Protein AF-A0A222FG50-F1 (afdb_monomer)

Structure (mmCIF, N/CA/C/O backbone):
data_AF-A0A222FG50-F1
#
_entry.id   AF-A0A222FG50-F1
#
loop_
_atom_site.group_PDB
_atom_site.id
_atom_site.type_symbol
_atom_site.label_atom_id
_atom_site.label_alt_id
_atom_site.label_comp_id
_atom_site.label_asym_id
_atom_site.label_entity_id
_atom_site.label_seq_id
_atom_site.pdbx_PDB_ins_code
_atom_site.Cartn_x
_atom_site.Cartn_y
_atom_site.Cartn_z
_atom_site.occupancy
_atom_site.B_iso_or_equiv
_atom_site.auth_seq_id
_atom_site.auth_comp_id
_atom_site.auth_asym_id
_atom_site.auth_atom_id
_atom_site.pdbx_PDB_model_num
ATOM 1 N N . MET A 1 1 ? 9.961 -16.866 -5.397 1.00 51.72 1 MET A N 1
ATOM 2 C CA . MET A 1 1 ? 9.280 -16.570 -4.122 1.00 51.72 1 MET A CA 1
ATOM 3 C C . MET A 1 1 ? 8.899 -17.904 -3.504 1.00 51.72 1 MET A C 1
ATOM 5 O O . MET A 1 1 ? 8.495 -18.770 -4.267 1.00 51.72 1 MET A O 1
ATOM 9 N N . ARG A 1 2 ? 9.083 -18.119 -2.197 1.00 57.44 2 ARG A N 1
ATOM 10 C CA . ARG A 1 2 ? 8.397 -19.241 -1.539 1.00 57.44 2 ARG A CA 1
ATOM 11 C C . ARG A 1 2 ? 7.014 -18.729 -1.168 1.00 57.44 2 ARG A C 1
ATOM 13 O O . ARG A 1 2 ? 6.937 -17.732 -0.452 1.00 57.44 2 ARG A O 1
ATOM 20 N N . GLU A 1 3 ? 5.978 -19.347 -1.718 1.00 63.53 3 GLU A N 1
ATOM 21 C CA . GLU A 1 3 ? 4.569 -19.071 -1.395 1.00 63.53 3 GLU A CA 1
ATOM 22 C C . GLU A 1 3 ? 4.358 -19.028 0.133 1.00 63.53 3 GLU A C 1
ATOM 24 O O . GLU A 1 3 ? 3.692 -18.125 0.635 1.00 63.53 3 GLU A O 1
ATOM 29 N N . ASP A 1 4 ? 5.131 -19.841 0.862 1.00 68.69 4 ASP A N 1
ATOM 30 C CA . ASP A 1 4 ? 5.256 -19.901 2.321 1.00 68.69 4 ASP A CA 1
ATOM 31 C C . ASP A 1 4 ? 5.319 -18.533 3.040 1.00 68.69 4 ASP A C 1
ATOM 33 O O . ASP A 1 4 ? 4.757 -18.376 4.124 1.00 68.69 4 ASP A O 1
ATOM 37 N N . ASN A 1 5 ? 6.001 -17.528 2.469 1.00 78.00 5 ASN A N 1
ATOM 38 C CA . ASN A 1 5 ? 6.144 -16.214 3.115 1.00 78.00 5 ASN A CA 1
ATOM 39 C C . ASN A 1 5 ? 4.848 -15.393 3.061 1.00 78.00 5 ASN A C 1
ATOM 41 O O . ASN A 1 5 ? 4.516 -14.701 4.024 1.00 78.00 5 ASN A O 1
ATOM 45 N N . LEU A 1 6 ? 4.129 -15.449 1.938 1.00 83.69 6 LEU A N 1
ATOM 46 C CA . LEU A 1 6 ? 2.844 -14.763 1.804 1.00 83.69 6 LEU A CA 1
ATOM 47 C C . LEU A 1 6 ? 1.764 -15.507 2.587 1.00 83.69 6 LEU A C 1
ATOM 49 O O . LEU A 1 6 ? 0.919 -14.863 3.206 1.00 83.69 6 LEU A O 1
ATOM 53 N N . ASP A 1 7 ? 1.847 -16.836 2.654 1.00 86.06 7 ASP A N 1
ATOM 54 C CA . ASP A 1 7 ? 0.960 -17.640 3.490 1.00 86.06 7 ASP A CA 1
ATOM 55 C C . ASP A 1 7 ? 1.104 -17.269 4.969 1.00 86.06 7 ASP A C 1
ATOM 57 O O . ASP A 1 7 ? 0.102 -17.043 5.647 1.00 86.06 7 ASP A O 1
ATOM 61 N N . ALA A 1 8 ? 2.330 -17.126 5.482 1.00 87.19 8 ALA A N 1
ATOM 62 C CA . ALA A 1 8 ? 2.557 -16.687 6.862 1.00 87.19 8 ALA A CA 1
ATOM 63 C C . ALA A 1 8 ? 1.957 -15.295 7.151 1.00 87.19 8 ALA A C 1
ATOM 65 O O . ALA A 1 8 ? 1.373 -15.073 8.220 1.00 87.19 8 ALA A O 1
ATOM 66 N N . LEU A 1 9 ? 2.046 -14.371 6.188 1.00 88.94 9 LEU A N 1
ATOM 67 C CA . LEU A 1 9 ? 1.417 -13.053 6.281 1.00 88.94 9 LEU A CA 1
ATOM 68 C C . LEU A 1 9 ? -0.116 -13.163 6.306 1.00 88.94 9 LEU A C 1
ATOM 70 O O . LEU A 1 9 ? -0.752 -12.544 7.156 1.00 88.94 9 LEU A O 1
ATOM 74 N N . VAL A 1 10 ? -0.714 -13.994 5.446 1.00 90.62 10 VAL A N 1
ATOM 75 C CA . VAL A 1 10 ? -2.167 -14.248 5.434 1.00 90.62 10 VAL A CA 1
ATOM 76 C C . VAL A 1 10 ? -2.646 -14.782 6.786 1.00 90.62 10 VAL A C 1
ATOM 78 O O . VAL A 1 10 ? -3.612 -14.256 7.341 1.00 90.62 10 VAL A O 1
ATOM 81 N N . HIS A 1 11 ? -1.952 -15.770 7.357 1.00 90.31 11 HIS A N 1
ATOM 82 C CA . HIS A 1 11 ? -2.293 -16.314 8.676 1.00 90.31 11 HIS A CA 1
ATOM 83 C C . HIS A 1 11 ? -2.183 -15.249 9.778 1.00 90.31 11 HIS A C 1
ATOM 85 O O . HIS A 1 11 ? -3.054 -15.163 10.646 1.00 90.31 11 HIS A O 1
ATOM 91 N N . SER A 1 12 ? -1.152 -14.402 9.725 1.00 90.00 12 SER A N 1
ATOM 92 C CA . SER A 1 12 ? -0.961 -13.307 10.686 1.00 90.00 12 SER A CA 1
ATOM 93 C C . SER A 1 12 ? -2.080 -12.265 10.600 1.00 90.00 12 SER A C 1
ATOM 95 O O . SER A 1 12 ? -2.602 -11.837 11.630 1.00 90.00 12 SER A O 1
ATOM 97 N N . ILE A 1 13 ? -2.504 -11.904 9.384 1.00 90.75 13 ILE A N 1
ATOM 98 C CA . ILE A 1 13 ? -3.624 -10.981 9.147 1.00 90.75 13 ILE A CA 1
ATOM 99 C C . ILE A 1 13 ? -4.936 -11.564 9.677 1.00 90.75 13 ILE A C 1
ATOM 101 O O . ILE A 1 13 ? -5.691 -10.863 10.353 1.00 90.75 13 ILE A O 1
ATOM 105 N N . GLN A 1 14 ? -5.202 -12.848 9.423 1.00 90.94 14 GLN A N 1
ATOM 106 C CA . GLN A 1 14 ? -6.398 -13.526 9.927 1.00 90.94 14 GLN A CA 1
ATOM 107 C C . GLN A 1 14 ? -6.430 -13.553 11.461 1.00 90.94 14 GLN A C 1
ATOM 109 O O . GLN A 1 14 ? -7.448 -13.199 12.059 1.00 90.94 14 GLN A O 1
ATOM 114 N N . ALA A 1 15 ? -5.312 -13.910 12.099 1.00 89.81 15 ALA A N 1
ATOM 115 C CA . ALA A 1 15 ? -5.199 -13.941 13.555 1.00 89.81 15 ALA A CA 1
ATOM 116 C C . ALA A 1 15 ? -5.394 -12.549 14.180 1.00 89.81 15 ALA A C 1
ATOM 118 O O . ALA A 1 15 ? -6.170 -12.398 15.127 1.00 89.81 15 ALA A O 1
ATOM 119 N N . ALA A 1 16 ? -4.750 -11.520 13.622 1.00 89.44 16 ALA A N 1
ATOM 120 C CA . ALA A 1 16 ? -4.875 -10.150 14.111 1.00 89.44 16 ALA A CA 1
ATOM 121 C C . ALA A 1 16 ? -6.290 -9.587 13.918 1.00 89.44 16 ALA A C 1
ATOM 123 O O . ALA A 1 16 ? -6.811 -8.931 14.816 1.00 89.44 16 ALA A O 1
ATOM 124 N N . THR A 1 17 ? -6.939 -9.886 12.789 1.00 88.38 17 THR A N 1
ATOM 125 C CA . THR A 1 17 ? -8.324 -9.467 12.522 1.00 88.38 17 THR A CA 1
ATOM 126 C C . THR A 1 17 ? -9.299 -10.122 13.503 1.00 88.38 17 THR A C 1
ATOM 128 O O . THR A 1 17 ? -10.193 -9.458 14.023 1.00 88.38 17 THR A O 1
ATOM 131 N N . ALA A 1 18 ? -9.107 -11.409 13.815 1.00 88.31 18 ALA A N 1
ATOM 132 C CA . ALA A 1 18 ? -9.918 -12.113 14.808 1.00 88.31 18 ALA A CA 1
ATOM 133 C C . ALA A 1 18 ? -9.724 -11.547 16.227 1.00 88.31 18 ALA A C 1
ATOM 135 O O . ALA A 1 18 ? -10.694 -11.382 16.967 1.00 88.31 18 ALA A O 1
ATOM 136 N N . ALA A 1 19 ? -8.487 -11.209 16.604 1.00 87.12 19 ALA A N 1
ATOM 137 C CA . ALA A 1 19 ? -8.204 -10.556 17.881 1.00 87.12 19 ALA A CA 1
ATOM 138 C C . ALA A 1 19 ? -8.820 -9.147 17.957 1.00 87.12 19 ALA A C 1
ATOM 140 O O . ALA A 1 19 ? -9.366 -8.761 18.992 1.00 87.12 19 ALA A O 1
ATOM 141 N N . GLU A 1 20 ? -8.784 -8.394 16.857 1.00 88.31 20 GLU A N 1
ATOM 142 C CA . GLU A 1 20 ? -9.337 -7.042 16.780 1.00 88.31 20 GLU A CA 1
ATOM 143 C C . GLU A 1 20 ? -10.861 -7.017 16.964 1.00 88.31 20 GLU A C 1
ATOM 145 O O . GLU A 1 20 ? -11.373 -6.122 17.633 1.00 88.31 20 GLU A O 1
ATOM 150 N N . GLN A 1 21 ? -11.590 -8.044 16.508 1.00 82.81 21 GLN A N 1
ATOM 151 C CA . GLN A 1 21 ? -13.033 -8.159 16.775 1.00 82.81 21 GLN A CA 1
ATOM 152 C C . GLN A 1 21 ? -13.372 -8.143 18.275 1.00 82.81 21 GLN A C 1
ATOM 154 O O . GLN A 1 21 ? -14.450 -7.685 18.654 1.00 82.81 21 GLN A O 1
ATOM 159 N N . GLN A 1 22 ? -12.463 -8.607 19.134 1.00 83.50 22 GLN A N 1
ATOM 160 C CA . GLN A 1 22 ? -12.643 -8.581 20.587 1.00 83.50 22 GLN A CA 1
ATOM 161 C C . GLN A 1 22 ? -12.099 -7.294 21.219 1.00 83.50 22 GLN A C 1
ATOM 163 O O . GLN A 1 22 ? -12.652 -6.813 22.204 1.00 83.50 22 GLN A O 1
ATOM 168 N N . GLN A 1 23 ? -11.009 -6.750 20.674 1.00 86.25 23 GLN A N 1
ATOM 169 C CA . GLN A 1 23 ? -10.277 -5.632 21.275 1.00 86.25 23 GLN A CA 1
ATOM 170 C C . GLN A 1 23 ? -10.816 -4.254 20.870 1.00 86.25 23 GLN A C 1
ATOM 172 O O . GLN A 1 23 ? -10.694 -3.323 21.664 1.00 86.25 23 GLN A O 1
ATOM 177 N N . GLN A 1 24 ? -11.413 -4.122 19.679 1.00 88.38 24 GLN A N 1
ATOM 178 C CA . GLN A 1 24 ? -12.043 -2.894 19.164 1.00 88.38 24 GLN A CA 1
ATOM 179 C C . GLN A 1 24 ? -11.117 -1.656 19.165 1.00 88.38 24 GLN A C 1
ATOM 181 O O . GLN A 1 24 ? -11.578 -0.508 19.203 1.00 88.38 24 GLN A O 1
ATOM 186 N N . ARG A 1 25 ? -9.795 -1.863 19.146 1.00 87.88 25 ARG A N 1
ATOM 187 C CA . ARG A 1 25 ? -8.799 -0.786 19.212 1.00 87.88 25 ARG A CA 1
ATOM 188 C C . ARG A 1 25 ? -8.711 -0.031 17.895 1.00 87.88 25 ARG A C 1
ATOM 190 O O . ARG A 1 25 ? -8.734 1.196 17.900 1.00 87.88 25 ARG A O 1
ATOM 197 N N . LEU A 1 26 ? -8.659 -0.749 16.778 1.00 89.12 26 LEU A N 1
ATOM 198 C CA . LEU A 1 26 ? -8.706 -0.166 15.443 1.00 89.12 26 LEU A CA 1
ATOM 199 C C . LEU A 1 26 ? -10.030 0.566 15.222 1.00 89.12 26 LEU A C 1
ATOM 201 O O . LEU A 1 26 ? -10.017 1.677 14.700 1.00 89.12 26 LEU A O 1
ATOM 205 N N . ARG A 1 27 ? -11.159 -0.001 15.673 1.00 89.62 27 ARG A N 1
ATOM 206 C CA . ARG A 1 27 ? -12.464 0.679 15.567 1.00 89.62 27 ARG A CA 1
ATOM 207 C C . ARG A 1 27 ? -12.471 2.008 16.326 1.00 89.62 27 ARG A C 1
ATOM 209 O O . ARG A 1 27 ? -12.950 3.010 15.808 1.00 89.62 27 ARG A O 1
ATOM 216 N N . THR A 1 28 ? -11.884 2.034 17.520 1.00 89.81 28 THR A N 1
ATOM 217 C CA . THR A 1 28 ? -11.760 3.258 18.324 1.00 89.81 28 THR A CA 1
ATOM 218 C C . THR A 1 28 ? -10.863 4.296 17.643 1.00 89.81 28 THR A C 1
ATOM 220 O O . THR A 1 28 ? -11.230 5.467 17.587 1.00 89.81 28 THR A O 1
ATOM 223 N N . GLN A 1 29 ? -9.727 3.877 17.073 1.00 89.12 29 GLN A N 1
ATOM 224 C CA . GLN A 1 29 ? -8.836 4.765 16.316 1.00 89.12 29 GLN A CA 1
ATOM 225 C C . GLN A 1 29 ? -9.543 5.363 15.090 1.00 89.12 29 GLN A C 1
ATOM 227 O O . GLN A 1 29 ? -9.454 6.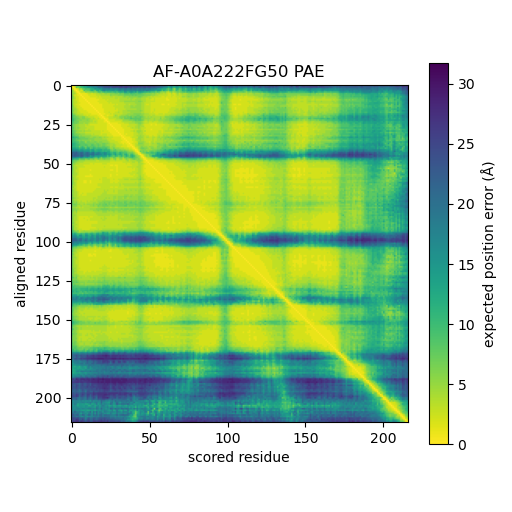559 14.829 1.00 89.12 29 GLN A O 1
ATOM 232 N N . VAL A 1 30 ? -10.280 4.532 14.354 1.00 89.19 30 VAL A N 1
ATOM 233 C CA . VAL A 1 30 ? -11.051 4.942 13.176 1.00 89.19 30 VAL A CA 1
ATOM 234 C C . VAL A 1 30 ? -12.095 5.999 13.534 1.00 89.19 30 VAL A C 1
ATOM 236 O O . VAL A 1 30 ? -12.184 7.016 12.853 1.00 89.19 30 VAL A O 1
ATOM 239 N N . LEU A 1 31 ? -12.842 5.794 14.621 1.00 89.50 31 LEU A N 1
ATOM 240 C CA . LEU A 1 31 ? -13.826 6.765 15.105 1.00 89.50 31 LEU A CA 1
ATOM 241 C C . LEU A 1 31 ? -13.173 8.081 15.537 1.00 89.50 31 LEU A C 1
ATOM 243 O O . LEU A 1 31 ? -13.706 9.152 15.259 1.00 89.50 31 LEU A O 1
ATOM 247 N N . PHE A 1 32 ? -12.002 8.013 16.173 1.00 89.44 32 PHE A N 1
ATOM 248 C CA . PHE A 1 32 ? -11.257 9.200 16.588 1.00 89.44 32 PHE A CA 1
ATOM 249 C C . PHE A 1 32 ? -10.852 10.083 15.394 1.00 89.44 32 PHE A C 1
ATOM 251 O O . PHE A 1 32 ? -10.969 11.303 15.475 1.00 89.44 32 PHE A O 1
ATOM 258 N N . HIS A 1 33 ? -10.453 9.475 14.271 1.00 87.69 33 HIS A N 1
ATOM 259 C CA . HIS A 1 33 ? -10.037 10.188 13.055 1.00 87.69 33 HIS A CA 1
ATOM 260 C C . HIS A 1 33 ? -11.155 10.397 12.019 1.00 87.69 33 HIS A C 1
ATOM 262 O O . HIS A 1 33 ? -10.914 10.981 10.960 1.00 87.69 33 HIS A O 1
ATOM 268 N N . GLN A 1 34 ? -12.387 9.955 12.297 1.00 84.56 34 GLN A N 1
ATOM 269 C CA . GLN A 1 34 ? -13.482 9.972 11.322 1.00 84.56 34 GLN A CA 1
ATOM 270 C C . GLN A 1 34 ? -13.749 11.377 10.766 1.00 84.56 34 GLN A C 1
ATOM 272 O O . GLN A 1 34 ? -13.925 11.527 9.561 1.00 84.56 34 GLN A O 1
ATOM 277 N N . ALA A 1 35 ? -13.742 12.401 11.624 1.00 84.94 35 ALA A N 1
ATOM 278 C CA . ALA A 1 35 ? -14.039 13.780 11.234 1.00 84.94 35 ALA A CA 1
ATOM 279 C C . ALA A 1 35 ? -12.952 14.432 10.361 1.00 84.94 35 ALA A C 1
ATOM 281 O O . ALA A 1 35 ? -13.243 15.383 9.632 1.00 84.94 35 ALA A O 1
ATOM 282 N N . ASP A 1 36 ? -11.708 13.961 10.453 1.00 85.69 36 ASP A N 1
ATOM 283 C CA . ASP A 1 36 ? -10.617 14.428 9.596 1.00 85.69 36 ASP A CA 1
ATOM 284 C C . ASP A 1 36 ? -10.682 13.715 8.244 1.00 85.69 36 ASP A C 1
ATOM 286 O O . ASP A 1 36 ? -10.607 14.352 7.193 1.00 85.69 36 ASP A O 1
ATOM 290 N N . ILE A 1 37 ? -10.930 12.404 8.261 1.00 83.69 37 ILE A N 1
ATOM 291 C CA . ILE A 1 37 ? -11.011 11.582 7.050 1.00 83.69 37 ILE A CA 1
ATOM 292 C C . ILE A 1 37 ? -12.264 11.917 6.226 1.00 83.69 37 ILE A C 1
ATOM 294 O O . ILE A 1 37 ? -12.185 11.974 4.999 1.00 83.69 37 ILE A O 1
ATOM 298 N N . SER A 1 38 ? -13.397 12.241 6.859 1.00 81.25 38 SER A N 1
ATOM 299 C CA . SER A 1 38 ? -14.627 12.654 6.164 1.00 81.25 38 SER A CA 1
ATOM 300 C C . SER A 1 38 ? -14.489 13.978 5.401 1.00 81.25 38 SER A C 1
ATOM 302 O O . SER A 1 38 ? -15.364 14.339 4.620 1.00 81.25 38 SER A O 1
ATOM 304 N N . ARG A 1 39 ? -13.410 14.742 5.630 1.00 81.81 39 ARG A N 1
ATOM 305 C CA . ARG A 1 39 ? -13.080 15.936 4.830 1.00 81.81 39 ARG A CA 1
ATOM 306 C C . ARG A 1 39 ? -12.329 15.586 3.547 1.00 81.81 39 ARG A C 1
ATOM 308 O O . ARG A 1 39 ? -12.295 16.402 2.631 1.00 81.81 39 ARG A O 1
ATOM 315 N N . LEU A 1 40 ? -11.703 14.411 3.502 1.00 76.94 40 LEU A N 1
ATOM 316 C CA . LEU A 1 40 ? -10.875 13.935 2.392 1.00 76.94 40 LEU A CA 1
ATOM 317 C C . LEU A 1 40 ? -11.679 13.056 1.426 1.00 76.94 40 LEU A C 1
ATOM 319 O O . LEU A 1 40 ? -11.457 13.095 0.212 1.00 76.94 40 LEU A O 1
ATOM 323 N N . VAL A 1 41 ? -12.622 12.281 1.966 1.00 76.19 41 VAL A N 1
ATOM 324 C CA . VAL A 1 41 ? -13.484 11.358 1.224 1.00 76.19 41 VAL A CA 1
ATOM 325 C C . VAL A 1 41 ? -14.923 11.426 1.698 1.00 76.19 41 VAL A C 1
ATOM 327 O O . VAL A 1 41 ? -15.183 11.611 2.886 1.00 76.19 41 VAL A O 1
ATOM 330 N N . ASP A 1 42 ? -15.850 11.233 0.762 1.00 68.69 42 ASP A N 1
ATOM 331 C CA . ASP A 1 42 ? -17.251 11.035 1.109 1.00 68.69 42 ASP A CA 1
ATOM 332 C C . ASP A 1 42 ? -17.403 9.641 1.731 1.00 68.69 42 ASP A C 1
ATOM 334 O O . ASP A 1 42 ? -17.182 8.614 1.080 1.00 68.69 42 ASP A O 1
ATOM 338 N N . ILE A 1 43 ? -17.693 9.614 3.028 1.00 66.88 43 ILE A N 1
ATOM 339 C CA . ILE A 1 43 ? -17.951 8.390 3.780 1.00 66.88 43 ILE A CA 1
ATOM 340 C C . ILE A 1 43 ? -19.419 8.452 4.165 1.00 66.88 43 ILE A C 1
ATOM 342 O O . ILE A 1 43 ? -19.845 9.398 4.827 1.00 66.88 43 ILE A O 1
ATOM 346 N N . ALA A 1 44 ? -20.182 7.431 3.771 1.00 62.12 44 ALA A N 1
ATOM 347 C CA . ALA A 1 44 ? -21.552 7.275 4.237 1.00 62.12 44 ALA A CA 1
ATOM 348 C C . ALA A 1 44 ? -21.591 7.349 5.774 1.00 62.12 44 ALA A C 1
ATOM 350 O O . ALA A 1 44 ? -20.699 6.826 6.443 1.00 62.12 44 ALA A O 1
ATOM 351 N N . ASP A 1 45 ? -22.616 8.004 6.320 1.00 60.09 45 ASP A N 1
ATOM 352 C CA . ASP A 1 45 ? -22.780 8.270 7.755 1.00 60.09 45 ASP A CA 1
ATOM 353 C C . ASP A 1 45 ? -23.102 6.963 8.525 1.00 60.09 45 ASP A C 1
ATOM 355 O O . ASP A 1 45 ? -24.240 6.677 8.888 1.00 60.09 45 ASP A O 1
ATOM 359 N N . ASP A 1 46 ? -22.088 6.104 8.667 1.00 67.31 46 ASP A N 1
ATOM 360 C CA . ASP A 1 46 ? -22.144 4.700 9.106 1.00 67.31 46 ASP A CA 1
ATOM 361 C C . ASP A 1 46 ? -21.192 4.461 10.293 1.00 67.31 46 ASP A C 1
ATOM 363 O O . ASP A 1 46 ? -20.297 3.630 10.205 1.00 67.31 46 ASP A O 1
ATOM 367 N N . ASP A 1 47 ? -21.302 5.245 11.376 1.00 68.75 47 ASP A N 1
ATOM 368 C CA . ASP A 1 47 ? -20.628 5.018 12.682 1.00 68.75 47 ASP A CA 1
ATOM 369 C C . ASP A 1 47 ? -19.174 4.468 12.599 1.00 68.75 47 ASP A C 1
ATOM 371 O O . ASP A 1 47 ? -18.782 3.546 13.320 1.00 68.75 47 ASP A O 1
ATOM 375 N N . GLY A 1 48 ? -18.379 4.959 11.639 1.00 78.75 48 GLY A N 1
ATOM 376 C CA . GLY A 1 48 ? -17.022 4.483 11.345 1.00 78.75 48 GLY A CA 1
ATOM 377 C C . GLY A 1 48 ? -16.875 3.057 10.775 1.00 78.75 48 GLY A C 1
ATOM 378 O O . GLY A 1 48 ? -15.752 2.665 10.464 1.00 78.75 48 GLY A O 1
ATOM 379 N N . ASP A 1 49 ? -17.937 2.269 10.591 1.00 84.38 49 ASP A N 1
ATOM 380 C CA . ASP A 1 49 ? -17.858 0.866 10.146 1.00 84.38 49 ASP A CA 1
ATOM 381 C C . ASP A 1 49 ? -17.340 0.739 8.709 1.00 84.38 49 ASP A C 1
ATOM 383 O O . ASP A 1 49 ? -16.485 -0.094 8.399 1.00 84.38 49 ASP A O 1
ATOM 387 N N . THR A 1 50 ? -17.778 1.635 7.830 1.00 84.06 50 THR A N 1
ATOM 388 C CA . THR A 1 50 ? -17.263 1.730 6.463 1.00 84.06 50 THR A CA 1
ATOM 389 C C . THR A 1 50 ? -15.749 1.973 6.430 1.00 84.06 50 THR A C 1
ATOM 391 O O . THR A 1 50 ? -15.030 1.258 5.724 1.00 84.06 50 THR A O 1
ATOM 394 N N . LEU A 1 51 ? -15.240 2.897 7.249 1.00 85.88 51 LEU A N 1
ATOM 395 C CA . LEU A 1 51 ? -13.807 3.178 7.351 1.00 85.88 51 LEU A CA 1
ATOM 396 C C . LEU A 1 51 ? -13.042 2.032 8.040 1.00 85.88 51 LEU A C 1
ATOM 398 O O . LEU A 1 51 ? -11.954 1.663 7.610 1.00 85.88 51 LEU A O 1
ATOM 402 N N . TYR A 1 52 ? -13.630 1.391 9.048 1.00 89.69 52 TYR A N 1
ATOM 403 C CA . TYR A 1 52 ? -13.051 0.215 9.697 1.00 89.69 52 TYR A CA 1
ATOM 404 C C . TYR A 1 52 ? -12.870 -0.954 8.714 1.00 89.69 52 TYR A C 1
ATOM 406 O O . TYR A 1 52 ? -11.774 -1.512 8.598 1.00 89.69 52 TYR A O 1
ATOM 414 N N . ARG A 1 53 ? -13.910 -1.285 7.936 1.00 88.25 53 ARG A N 1
ATOM 415 C CA . ARG A 1 53 ? -13.840 -2.307 6.876 1.00 88.25 53 ARG A CA 1
ATOM 416 C C . ARG A 1 53 ? -12.805 -1.953 5.814 1.00 88.25 53 ARG A C 1
ATOM 418 O O . ARG A 1 53 ? -12.103 -2.843 5.336 1.00 88.25 53 ARG A O 1
ATOM 425 N N . PHE A 1 54 ? -12.691 -0.672 5.469 1.00 88.38 54 PHE A N 1
ATOM 426 C CA . PHE A 1 54 ? -11.669 -0.190 4.548 1.00 88.38 54 PHE A CA 1
ATOM 427 C C . PHE A 1 54 ? -10.257 -0.479 5.057 1.00 88.38 54 PHE A C 1
ATOM 429 O O . PHE A 1 54 ? -9.467 -1.060 4.318 1.00 88.38 54 PHE A O 1
ATOM 436 N N . VAL A 1 55 ? -9.953 -0.168 6.321 1.00 91.62 55 VAL A N 1
ATOM 437 C CA . VAL A 1 55 ? -8.619 -0.421 6.887 1.00 91.62 55 VAL A CA 1
ATOM 438 C C . VAL A 1 55 ? -8.301 -1.919 6.921 1.00 91.62 55 VAL A C 1
ATOM 440 O O . VAL A 1 55 ? -7.216 -2.333 6.512 1.00 91.62 55 VAL A O 1
ATOM 443 N N . LEU A 1 56 ? -9.255 -2.763 7.331 1.00 91.50 56 LEU A N 1
ATOM 444 C CA . LEU A 1 56 ? -9.062 -4.219 7.304 1.00 91.50 56 LEU A CA 1
ATOM 445 C C . LEU A 1 56 ? -8.793 -4.738 5.890 1.00 91.50 56 LEU A C 1
ATOM 447 O O . LEU A 1 56 ? -7.936 -5.603 5.686 1.00 91.50 56 LEU A O 1
ATOM 451 N N . ARG A 1 57 ? -9.517 -4.208 4.901 1.00 89.62 57 ARG A N 1
ATOM 452 C CA . ARG A 1 57 ? -9.337 -4.582 3.501 1.00 89.62 57 ARG A CA 1
ATOM 453 C C . ARG A 1 57 ? -7.990 -4.104 2.962 1.00 89.62 57 ARG A C 1
ATOM 455 O O . ARG A 1 57 ? -7.331 -4.885 2.285 1.00 89.62 57 ARG A O 1
ATOM 462 N N . TYR A 1 58 ? -7.566 -2.894 3.317 1.00 90.94 58 TYR A N 1
ATOM 463 C CA . TYR A 1 58 ? -6.266 -2.326 2.962 1.00 90.94 58 TYR A CA 1
ATOM 464 C C . TYR A 1 58 ? -5.103 -3.217 3.422 1.00 90.94 58 TYR A C 1
ATOM 466 O O . TYR A 1 58 ? -4.198 -3.510 2.638 1.00 90.94 58 TYR A O 1
ATOM 474 N N . ILE A 1 59 ? -5.169 -3.718 4.662 1.00 92.69 59 ILE A N 1
ATOM 475 C CA . ILE A 1 59 ? -4.200 -4.679 5.212 1.00 92.69 59 ILE A CA 1
ATOM 476 C C . ILE A 1 59 ? -4.269 -6.010 4.455 1.00 92.69 59 ILE A C 1
ATOM 478 O O . ILE A 1 59 ? -3.255 -6.544 4.007 1.00 92.69 59 ILE A O 1
ATOM 482 N N . SER A 1 60 ? -5.482 -6.543 4.290 1.00 91.12 60 SER A N 1
ATOM 483 C CA . SER A 1 60 ? -5.713 -7.876 3.719 1.00 91.12 60 SER A CA 1
ATOM 484 C C . SER A 1 60 ? -5.381 -7.982 2.229 1.00 91.12 60 SER A C 1
ATOM 486 O O . SER A 1 60 ? -5.259 -9.088 1.706 1.00 91.12 60 SER A O 1
ATOM 488 N N . GLU A 1 61 ? -5.255 -6.859 1.525 1.00 88.75 61 GLU A N 1
ATOM 489 C CA . GLU A 1 61 ? -4.950 -6.833 0.095 1.00 88.75 61 GLU A CA 1
ATOM 490 C C . GLU A 1 61 ? -3.463 -7.075 -0.205 1.00 88.75 61 GLU A C 1
ATOM 492 O O . GLU A 1 61 ? -3.120 -7.543 -1.289 1.00 88.75 61 GLU A O 1
ATOM 497 N N . VAL A 1 62 ? -2.568 -6.812 0.750 1.00 91.00 62 VAL A N 1
ATOM 498 C CA . VAL A 1 62 ? -1.113 -6.879 0.535 1.00 91.00 62 VAL A CA 1
ATOM 499 C C . VAL A 1 62 ? -0.634 -8.224 -0.032 1.00 91.00 62 VAL A C 1
ATOM 501 O O . VAL A 1 62 ? 0.089 -8.203 -1.030 1.00 91.00 62 VAL A O 1
ATOM 504 N N . PRO A 1 63 ? -1.029 -9.398 0.505 1.00 90.62 63 PRO A N 1
ATOM 505 C CA . PRO A 1 63 ? -0.502 -10.672 0.018 1.00 90.62 63 PRO A CA 1
ATOM 506 C C . PRO A 1 63 ? -0.895 -10.959 -1.433 1.00 90.62 63 PRO A C 1
ATOM 508 O O . PRO A 1 63 ? -0.039 -11.273 -2.261 1.00 90.62 63 PRO A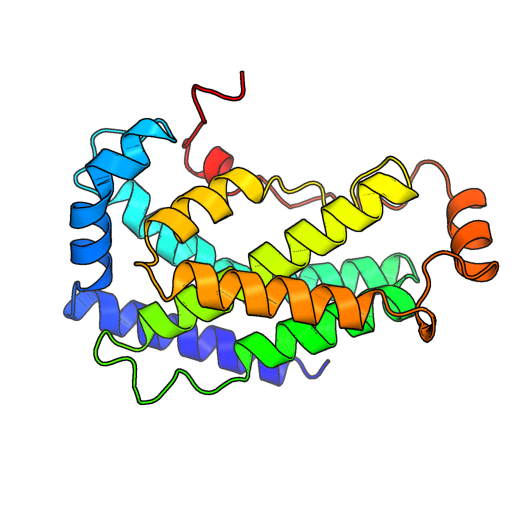 O 1
ATOM 511 N N . VAL A 1 64 ? -2.185 -10.802 -1.761 1.00 85.31 64 VAL A N 1
ATOM 512 C CA . VAL A 1 64 ? -2.672 -11.016 -3.132 1.00 85.31 64 VAL A CA 1
ATOM 513 C C . VAL A 1 64 ? -2.063 -9.992 -4.084 1.00 85.31 64 VAL A C 1
ATOM 515 O O . VAL A 1 64 ? -1.767 -10.312 -5.234 1.00 85.31 64 VAL A O 1
ATOM 518 N N . MET A 1 65 ? -1.799 -8.780 -3.588 1.00 85.25 65 MET A N 1
ATOM 519 C CA . MET A 1 65 ? -1.189 -7.739 -4.387 1.00 85.25 65 MET A CA 1
ATOM 520 C C . MET A 1 65 ? 0.250 -8.079 -4.791 1.00 85.25 65 MET A C 1
ATOM 522 O O . MET A 1 65 ? 0.617 -7.988 -5.963 1.00 85.25 65 MET A O 1
ATOM 526 N N . LEU A 1 66 ? 1.065 -8.531 -3.841 1.00 88.25 66 LEU A N 1
ATOM 527 C CA . LEU A 1 66 ? 2.439 -8.943 -4.130 1.00 88.25 66 LEU A CA 1
ATOM 528 C C . LEU A 1 66 ? 2.485 -10.169 -5.053 1.00 88.25 66 LEU A C 1
ATOM 530 O O . LEU A 1 66 ? 3.290 -10.204 -5.986 1.00 88.25 66 LEU A O 1
ATOM 534 N N . LEU A 1 67 ? 1.582 -11.134 -4.857 1.00 85.75 67 LEU A N 1
ATOM 535 C CA . LEU A 1 67 ? 1.475 -12.313 -5.718 1.00 85.75 67 LEU A CA 1
ATOM 536 C C . LEU A 1 67 ? 1.150 -11.935 -7.169 1.00 85.75 67 LEU A C 1
ATOM 538 O O . LEU A 1 67 ? 1.839 -12.347 -8.103 1.00 85.75 67 LEU A O 1
ATOM 542 N N . ASN A 1 68 ? 0.123 -11.112 -7.368 1.00 82.38 68 ASN A N 1
ATOM 543 C CA . ASN A 1 68 ? -0.281 -10.693 -8.703 1.00 82.38 68 ASN A CA 1
ATOM 544 C C . ASN A 1 68 ? 0.798 -9.832 -9.380 1.00 82.38 68 ASN A C 1
ATOM 546 O O . ASN A 1 68 ? 1.034 -10.001 -10.574 1.00 82.38 68 ASN A O 1
ATOM 550 N N . LEU A 1 69 ? 1.487 -8.952 -8.639 1.00 82.44 69 LEU A N 1
ATOM 551 C CA . LEU A 1 69 ? 2.621 -8.186 -9.168 1.00 82.44 69 LEU A CA 1
ATOM 552 C C . LEU A 1 69 ? 3.742 -9.116 -9.653 1.00 82.44 69 LEU A C 1
ATOM 554 O O . LEU A 1 69 ? 4.308 -8.892 -10.723 1.00 82.44 69 LEU A O 1
ATOM 558 N N . GLN A 1 70 ? 4.048 -10.177 -8.899 1.00 84.69 70 GLN A N 1
ATOM 559 C CA . GLN A 1 70 ? 5.023 -11.177 -9.325 1.00 84.69 70 GLN A CA 1
ATOM 560 C C . GLN A 1 70 ? 4.589 -11.869 -10.622 1.00 84.69 70 GLN A C 1
ATOM 562 O O . GLN A 1 70 ? 5.384 -11.929 -11.562 1.00 84.69 70 GLN A O 1
ATOM 567 N N . HIS A 1 71 ? 3.359 -12.388 -10.682 1.00 80.88 71 HIS A N 1
ATOM 568 C CA . HIS A 1 71 ? 2.847 -13.084 -11.866 1.00 80.88 71 HIS A CA 1
ATOM 569 C C . HIS A 1 71 ? 2.869 -12.182 -13.098 1.00 80.88 71 HIS A C 1
ATOM 571 O O . HIS A 1 71 ? 3.479 -12.534 -14.106 1.00 80.88 71 HIS A O 1
ATOM 577 N N . ALA A 1 72 ? 2.324 -10.975 -12.972 1.00 74.50 72 ALA A N 1
ATOM 578 C CA . ALA A 1 72 ? 2.326 -9.962 -14.015 1.00 74.50 72 ALA A CA 1
ATOM 579 C C . ALA A 1 72 ? 3.741 -9.641 -14.524 1.00 74.50 72 ALA A C 1
ATOM 581 O O . ALA A 1 72 ? 3.986 -9.574 -15.731 1.00 74.50 72 ALA A O 1
ATOM 582 N N . ALA A 1 73 ? 4.705 -9.480 -13.614 1.00 78.38 73 ALA A N 1
ATOM 583 C CA . ALA A 1 73 ? 6.091 -9.214 -13.978 1.00 78.38 73 ALA A CA 1
ATOM 584 C C . ALA A 1 73 ? 6.754 -10.404 -14.687 1.00 78.38 73 ALA A C 1
ATOM 586 O O . ALA A 1 73 ? 7.559 -10.205 -15.600 1.00 78.38 73 ALA A O 1
ATOM 587 N N . MET A 1 74 ? 6.441 -11.637 -14.285 1.00 82.19 74 MET A N 1
ATOM 588 C CA . MET A 1 74 ? 6.948 -12.847 -14.935 1.00 82.19 74 MET A CA 1
ATOM 589 C C . MET A 1 74 ? 6.358 -13.022 -16.338 1.00 82.19 74 MET A C 1
ATOM 591 O O . MET A 1 74 ? 7.117 -13.223 -17.284 1.00 82.19 74 MET A O 1
ATOM 595 N N . GLU A 1 75 ? 5.042 -12.871 -16.490 1.00 74.19 75 GLU A N 1
ATOM 596 C CA . GLU A 1 75 ? 4.339 -12.952 -17.779 1.00 74.19 75 GLU A CA 1
ATOM 597 C C . GLU A 1 75 ? 4.812 -11.876 -18.763 1.00 74.19 75 GLU A C 1
ATOM 599 O O . GLU A 1 75 ? 5.008 -12.137 -19.953 1.00 74.19 75 GLU A O 1
ATOM 604 N N . ALA A 1 76 ? 5.078 -10.667 -18.264 1.00 70.56 76 ALA A N 1
ATOM 605 C CA . ALA A 1 76 ? 5.633 -9.590 -19.068 1.00 70.56 76 ALA A CA 1
ATOM 606 C C . ALA A 1 76 ? 7.131 -9.777 -19.388 1.00 70.56 76 ALA A C 1
ATOM 608 O O . ALA A 1 76 ? 7.643 -9.120 -20.290 1.00 70.56 76 ALA A O 1
ATOM 609 N N . GLY A 1 77 ? 7.856 -10.663 -18.698 1.00 74.06 77 GLY A N 1
ATOM 610 C CA . GLY A 1 77 ? 9.317 -10.764 -18.817 1.00 74.06 77 GLY A CA 1
ATOM 611 C C . GLY A 1 77 ? 10.069 -9.602 -18.150 1.00 74.06 77 GLY A C 1
ATOM 612 O O . GLY A 1 77 ? 11.233 -9.355 -18.453 1.00 74.06 77 GLY A O 1
ATOM 613 N N . LEU A 1 78 ? 9.410 -8.896 -17.228 1.00 77.25 78 LEU A N 1
ATOM 614 C CA . LEU A 1 78 ? 9.926 -7.750 -16.474 1.00 77.25 78 LEU A CA 1
ATOM 615 C C . LEU A 1 78 ? 10.446 -8.119 -15.079 1.00 77.25 78 LEU A C 1
ATOM 617 O O . LEU A 1 78 ? 10.877 -7.245 -14.329 1.00 77.25 78 LEU A O 1
ATOM 621 N N . TRP A 1 79 ? 10.443 -9.406 -14.720 1.00 83.06 79 TRP A N 1
ATOM 622 C CA . TRP A 1 79 ? 10.816 -9.870 -13.381 1.00 83.06 79 TRP A CA 1
ATOM 623 C C . TRP A 1 79 ? 12.166 -9.331 -12.891 1.00 83.06 79 TRP A C 1
ATOM 625 O O . TRP A 1 79 ? 12.282 -8.953 -11.731 1.00 83.06 79 TRP A O 1
ATOM 635 N N . ARG A 1 80 ? 13.173 -9.217 -13.768 1.00 81.94 80 ARG A N 1
ATOM 636 C CA . ARG A 1 80 ? 14.488 -8.651 -13.414 1.00 81.94 80 ARG A CA 1
ATOM 637 C C . ARG A 1 80 ? 14.390 -7.226 -12.848 1.00 81.94 80 ARG A C 1
ATOM 639 O O . ARG A 1 80 ? 15.164 -6.891 -11.958 1.00 81.94 80 ARG A O 1
ATOM 646 N N . TYR A 1 81 ? 13.453 -6.423 -13.346 1.00 77.12 81 TYR A N 1
ATOM 647 C CA . TYR A 1 81 ? 13.254 -5.027 -12.946 1.00 77.12 81 TYR A CA 1
ATOM 648 C C . TYR A 1 81 ? 12.303 -4.892 -11.751 1.00 77.12 81 TYR A C 1
ATOM 650 O O . TYR A 1 81 ? 12.479 -4.006 -10.923 1.00 77.12 81 TYR A O 1
ATOM 658 N N . VAL A 1 82 ? 11.335 -5.805 -11.619 1.00 82.44 82 VAL A N 1
ATOM 659 C CA . VAL A 1 82 ? 10.362 -5.806 -10.511 1.00 82.44 82 VAL A CA 1
ATOM 660 C C . VAL A 1 82 ? 10.913 -6.484 -9.253 1.00 82.44 82 VAL A C 1
ATOM 662 O O . VAL A 1 82 ? 10.532 -6.128 -8.141 1.00 82.44 82 VAL A O 1
ATOM 665 N N . LYS A 1 83 ? 11.845 -7.435 -9.389 1.00 87.06 83 LYS A N 1
ATOM 666 C CA . LYS A 1 83 ? 12.400 -8.186 -8.255 1.00 87.06 83 LYS A CA 1
ATOM 667 C C . LYS A 1 83 ? 12.962 -7.287 -7.136 1.00 87.06 83 LYS A C 1
ATOM 669 O O . LYS A 1 83 ? 12.643 -7.576 -5.989 1.00 87.06 83 LYS A O 1
ATOM 674 N N . PRO A 1 84 ? 13.737 -6.218 -7.399 1.00 88.25 84 PRO A N 1
ATOM 675 C CA . PRO A 1 84 ? 14.235 -5.349 -6.330 1.00 88.25 84 PRO A CA 1
ATOM 676 C C . PRO A 1 84 ? 13.114 -4.662 -5.540 1.00 88.25 84 PRO A C 1
ATOM 678 O O . PRO A 1 84 ? 13.192 -4.580 -4.319 1.00 88.25 84 PRO A O 1
ATOM 681 N N . VAL A 1 85 ? 12.040 -4.236 -6.218 1.00 88.94 85 VAL A N 1
ATOM 682 C CA . VAL A 1 85 ? 10.835 -3.690 -5.567 1.00 88.94 85 VAL A CA 1
ATOM 683 C C . VAL A 1 85 ? 10.201 -4.754 -4.669 1.00 88.94 85 VAL A C 1
ATOM 685 O O . VAL A 1 85 ? 9.868 -4.486 -3.518 1.00 88.94 85 VAL A O 1
ATOM 688 N N . MET A 1 86 ? 10.077 -5.981 -5.187 1.00 89.62 86 MET A N 1
ATOM 689 C CA . MET A 1 86 ? 9.518 -7.114 -4.451 1.00 89.62 86 MET A CA 1
ATOM 690 C C . MET A 1 86 ? 10.352 -7.470 -3.215 1.00 89.62 86 MET A C 1
ATOM 692 O O . MET A 1 86 ? 9.790 -7.724 -2.157 1.00 89.62 86 MET A O 1
ATOM 696 N N . ASP A 1 87 ? 11.681 -7.472 -3.325 1.00 90.50 87 ASP A N 1
ATOM 697 C CA . ASP A 1 87 ? 12.572 -7.786 -2.205 1.00 90.50 87 ASP A CA 1
ATOM 698 C C . ASP A 1 87 ? 12.394 -6.776 -1.054 1.00 90.50 87 ASP A C 1
ATOM 700 O O . ASP A 1 87 ? 12.332 -7.175 0.108 1.00 90.50 87 ASP A O 1
ATOM 704 N N . VAL A 1 88 ? 12.242 -5.483 -1.368 1.00 91.31 88 VAL A N 1
ATOM 705 C CA . VAL A 1 88 ? 11.959 -4.435 -0.371 1.00 91.31 88 VAL A CA 1
ATOM 706 C C . VAL A 1 88 ? 10.568 -4.606 0.242 1.00 91.31 88 VAL A C 1
ATOM 708 O O . VAL A 1 88 ? 10.433 -4.575 1.463 1.00 91.31 88 VAL A O 1
ATOM 711 N N . ALA A 1 89 ? 9.536 -4.827 -0.578 1.00 91.81 89 ALA A N 1
ATOM 712 C CA . ALA A 1 89 ? 8.176 -5.037 -0.081 1.00 91.81 89 ALA A CA 1
ATOM 713 C C . ALA A 1 89 ? 8.100 -6.242 0.874 1.00 91.81 89 ALA A C 1
ATOM 715 O O . ALA A 1 89 ? 7.458 -6.177 1.922 1.00 91.81 89 ALA A O 1
ATOM 716 N N . LEU A 1 90 ? 8.806 -7.326 0.537 1.00 90.62 90 LEU A N 1
ATOM 717 C CA . LEU A 1 90 ? 8.920 -8.507 1.388 1.00 90.62 90 LEU A CA 1
ATOM 718 C C . LEU A 1 90 ? 9.671 -8.207 2.687 1.00 90.62 90 LEU A C 1
ATOM 720 O O . LEU A 1 90 ? 9.258 -8.689 3.738 1.00 90.62 90 LEU A O 1
ATOM 724 N N . ALA A 1 91 ? 10.725 -7.391 2.643 1.00 90.56 91 ALA A N 1
ATOM 725 C CA . ALA A 1 91 ? 11.437 -6.981 3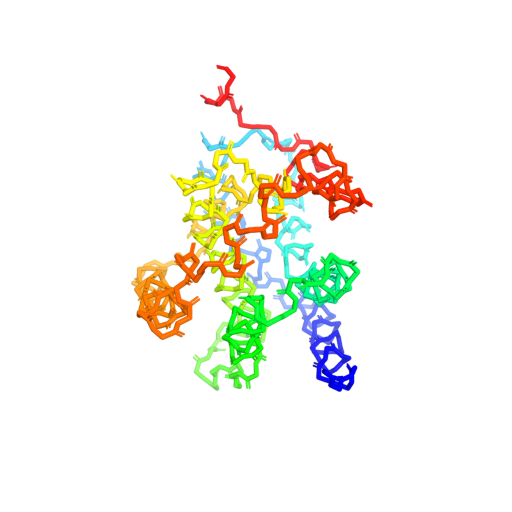.848 1.00 90.56 91 ALA A CA 1
ATOM 726 C C . ALA A 1 91 ? 10.521 -6.220 4.823 1.00 90.56 91 ALA A C 1
ATOM 728 O O . ALA A 1 91 ? 10.581 -6.483 6.021 1.00 90.56 91 ALA A O 1
ATOM 729 N N . PHE A 1 92 ? 9.629 -5.349 4.333 1.00 91.12 92 PHE A N 1
ATOM 730 C CA . PHE A 1 92 ? 8.665 -4.643 5.188 1.00 91.12 92 PHE A CA 1
ATOM 731 C C . PHE A 1 92 ? 7.703 -5.586 5.913 1.00 91.12 92 PHE A C 1
ATOM 733 O O . PHE A 1 92 ? 7.482 -5.428 7.109 1.00 91.12 92 PHE A O 1
ATOM 740 N N . VAL A 1 93 ? 7.157 -6.593 5.226 1.00 89.19 93 VAL A N 1
ATOM 741 C CA . VAL A 1 93 ? 6.203 -7.535 5.846 1.00 89.19 93 VAL A CA 1
ATOM 742 C C . VAL A 1 93 ? 6.879 -8.623 6.687 1.00 89.19 93 VAL A C 1
ATOM 744 O O . VAL A 1 93 ? 6.218 -9.280 7.485 1.00 89.19 93 VAL A O 1
ATOM 747 N N . GLN A 1 94 ? 8.189 -8.826 6.517 1.00 85.88 94 GLN A N 1
ATOM 748 C CA . GLN A 1 94 ? 8.996 -9.756 7.315 1.00 85.88 94 GLN A CA 1
ATOM 749 C C . GLN A 1 94 ? 9.568 -9.137 8.586 1.00 85.88 94 GLN A C 1
ATOM 751 O O . GLN A 1 94 ? 10.002 -9.880 9.468 1.00 85.88 94 GLN A O 1
ATOM 756 N N . GLN A 1 95 ? 9.603 -7.807 8.688 1.00 74.62 95 GLN A N 1
ATOM 757 C CA . GLN A 1 95 ? 9.932 -7.163 9.951 1.00 74.62 95 GLN A CA 1
ATOM 758 C C . GLN A 1 95 ? 8.947 -7.661 11.001 1.00 74.62 95 GLN A C 1
ATOM 760 O O . GLN A 1 95 ? 7.735 -7.565 10.805 1.00 74.62 95 GLN A O 1
ATOM 765 N N . GLU A 1 96 ? 9.462 -8.226 12.095 1.00 64.75 96 GLU A N 1
ATOM 766 C CA . GLU A 1 96 ? 8.595 -8.596 13.204 1.00 64.75 96 GLU A CA 1
ATOM 767 C C . GLU A 1 96 ? 7.777 -7.358 13.586 1.00 64.75 96 GLU A C 1
ATOM 769 O O . GLU A 1 96 ? 8.369 -6.284 13.744 1.00 64.75 96 GLU A O 1
ATOM 774 N N . PRO A 1 97 ? 6.439 -7.481 13.704 1.00 58.56 97 PRO A N 1
ATOM 775 C CA . PRO A 1 97 ? 5.614 -6.460 14.321 1.00 58.56 97 PRO A CA 1
ATOM 776 C C . PRO A 1 97 ? 6.342 -5.987 15.566 1.00 58.56 97 PRO A C 1
ATOM 778 O O . PRO A 1 97 ? 6.569 -6.817 16.448 1.00 58.56 97 PRO A O 1
ATOM 781 N N . GLU A 1 98 ? 6.788 -4.725 15.606 1.00 52.31 98 GLU A N 1
ATOM 782 C CA . GLU A 1 98 ? 7.594 -4.252 16.728 1.00 52.31 98 GLU A CA 1
ATOM 783 C C . GLU A 1 98 ? 6.927 -4.730 18.020 1.00 52.31 98 GLU A C 1
ATOM 785 O O . GLU A 1 98 ? 5.745 -4.446 18.263 1.00 52.31 98 GLU A O 1
ATOM 790 N N . GLN A 1 99 ? 7.675 -5.454 18.861 1.00 45.41 99 GLN A N 1
ATOM 791 C CA . GLN A 1 99 ? 7.204 -5.852 20.194 1.00 45.41 99 GLN A CA 1
ATOM 792 C C . GLN A 1 99 ? 6.778 -4.626 21.035 1.00 45.41 99 GLN A C 1
ATOM 794 O O . GLN A 1 99 ? 6.177 -4.766 22.096 1.00 45.41 99 GLN A O 1
ATOM 799 N N . GLN A 1 100 ? 7.075 -3.417 20.543 1.00 41.81 100 GLN A N 1
ATOM 800 C CA . GLN A 1 100 ? 6.725 -2.109 21.080 1.00 41.81 100 GLN A CA 1
ATOM 801 C C . GLN A 1 100 ? 5.359 -1.566 20.639 1.00 41.81 100 GLN A C 1
ATOM 803 O O . GLN A 1 100 ? 4.947 -0.531 21.169 1.00 41.81 100 GLN A O 1
ATOM 808 N N . SER A 1 101 ? 4.602 -2.238 19.759 1.00 52.22 101 SER A N 1
ATOM 809 C CA . SER A 1 101 ? 3.210 -1.843 19.505 1.00 52.22 101 SER A CA 1
ATOM 810 C C . SER A 1 101 ? 2.324 -2.230 20.697 1.00 52.22 101 SER A C 1
ATOM 812 O O . SER A 1 101 ? 1.536 -3.170 20.675 1.00 52.22 101 SER A O 1
ATOM 814 N N . SER A 1 102 ? 2.403 -1.440 21.767 1.00 57.88 102 SER A N 1
ATOM 815 C CA . SER A 1 102 ? 1.436 -1.451 22.875 1.00 57.88 102 SER A CA 1
ATOM 816 C C . SER A 1 102 ? -0.019 -1.335 22.385 1.00 57.88 102 SER A C 1
ATOM 818 O O . SER A 1 102 ? -0.946 -1.748 23.082 1.00 57.88 102 SER A O 1
ATOM 820 N N . LYS A 1 103 ? -0.209 -0.823 21.159 1.00 67.38 103 LYS A N 1
ATOM 821 C CA . LYS A 1 103 ? -1.484 -0.707 20.446 1.00 67.38 103 LYS A CA 1
ATOM 822 C C . LYS A 1 103 ? -1.999 -2.036 19.847 1.00 67.38 103 LYS A C 1
ATOM 824 O O . LYS A 1 103 ? -3.206 -2.168 19.670 1.00 67.38 103 LYS A O 1
ATOM 829 N N . GLY A 1 104 ? -1.148 -3.042 19.608 1.00 77.69 104 GLY A N 1
ATOM 830 C CA . GLY A 1 104 ? -1.540 -4.391 19.164 1.00 77.69 104 GLY A CA 1
ATOM 831 C C . GLY A 1 104 ? -1.152 -4.762 17.724 1.00 77.69 104 GLY A C 1
ATOM 832 O O . GLY A 1 104 ? -0.850 -3.909 16.893 1.00 77.69 104 GLY A O 1
ATOM 833 N N . GLN A 1 105 ? -1.207 -6.068 17.423 1.00 86.06 105 GLN A N 1
ATOM 834 C CA . GLN A 1 105 ? -0.714 -6.676 16.174 1.00 86.06 105 GLN A CA 1
ATOM 835 C C . GLN A 1 105 ? -1.362 -6.108 14.899 1.00 86.06 105 GLN A C 1
ATOM 837 O O . GLN A 1 105 ? -0.691 -5.992 13.876 1.00 86.06 105 GLN A O 1
ATOM 842 N N . ILE A 1 106 ? -2.641 -5.718 14.955 1.00 90.38 106 ILE A N 1
ATOM 843 C CA . ILE A 1 106 ? -3.353 -5.158 13.797 1.00 90.38 106 ILE A CA 1
ATOM 844 C C . ILE A 1 106 ? -2.753 -3.823 13.330 1.00 90.38 106 ILE A C 1
ATOM 846 O O . ILE A 1 106 ? -2.690 -3.573 12.131 1.00 90.38 106 ILE A O 1
ATOM 850 N N . PHE A 1 107 ? -2.237 -2.997 14.247 1.00 90.69 107 PHE A N 1
ATOM 851 C CA . PHE A 1 107 ? -1.588 -1.730 13.894 1.00 90.69 107 PHE A CA 1
ATOM 852 C C . PHE A 1 107 ? -0.212 -1.945 13.275 1.00 90.69 107 PHE A C 1
ATOM 854 O O . PHE A 1 107 ? 0.156 -1.249 12.338 1.00 90.69 107 PHE A O 1
ATOM 861 N N . ALA A 1 108 ? 0.540 -2.940 13.742 1.00 89.81 108 ALA A N 1
ATOM 862 C CA . ALA A 1 108 ? 1.801 -3.283 13.099 1.00 89.81 108 ALA A CA 1
ATOM 863 C C . ALA A 1 108 ? 1.582 -3.760 11.654 1.00 89.81 108 ALA A C 1
ATOM 865 O O . ALA A 1 108 ? 2.268 -3.297 10.747 1.00 89.81 108 ALA A O 1
ATOM 866 N N . LEU A 1 109 ? 0.570 -4.606 11.426 1.00 92.06 109 LEU A N 1
ATOM 867 C CA . LEU A 1 109 ? 0.167 -5.018 10.078 1.00 92.06 109 LEU A CA 1
ATOM 868 C C . LEU A 1 109 ? -0.327 -3.833 9.234 1.00 92.06 109 LEU A C 1
ATOM 870 O O . LEU A 1 109 ? -0.055 -3.789 8.037 1.00 92.06 109 LEU A O 1
ATOM 874 N N . LEU A 1 110 ? -1.006 -2.853 9.843 1.00 93.38 110 LEU A N 1
ATOM 875 C CA . LEU A 1 110 ? -1.381 -1.604 9.176 1.00 93.38 110 LEU A CA 1
ATOM 876 C C . LEU A 1 110 ? -0.158 -0.817 8.702 1.00 93.38 110 LEU A C 1
ATOM 878 O O . LEU A 1 110 ? -0.124 -0.389 7.551 1.00 93.38 110 LEU A O 1
ATOM 882 N N . HIS A 1 111 ? 0.857 -0.656 9.552 1.00 92.81 111 HIS A N 1
ATOM 883 C CA . HIS A 1 111 ? 2.083 0.053 9.181 1.00 92.81 111 HIS A CA 1
ATOM 884 C C . HIS A 1 111 ? 2.844 -0.684 8.071 1.00 92.81 111 HIS A C 1
ATOM 886 O O . HIS A 1 111 ? 3.299 -0.057 7.119 1.00 92.81 111 HIS A O 1
ATOM 892 N N . GLN A 1 112 ? 2.933 -2.016 8.145 1.00 92.94 112 GLN A N 1
ATOM 893 C CA . GLN A 1 112 ? 3.539 -2.833 7.088 1.00 92.94 112 GLN A CA 1
ATOM 894 C C . GLN A 1 112 ? 2.783 -2.696 5.765 1.00 92.94 112 GLN A C 1
ATOM 896 O O . GLN A 1 112 ? 3.400 -2.514 4.716 1.00 92.94 112 GLN A O 1
ATOM 901 N N . ALA A 1 113 ? 1.449 -2.741 5.810 1.00 92.88 113 ALA A N 1
ATOM 902 C CA . ALA A 1 113 ? 0.627 -2.527 4.631 1.00 92.88 113 ALA A CA 1
ATOM 903 C C . ALA A 1 113 ? 0.866 -1.136 4.042 1.00 92.88 113 ALA A C 1
ATOM 905 O O . ALA A 1 113 ? 1.101 -1.025 2.841 1.00 92.88 113 ALA A O 1
ATOM 906 N N . TYR A 1 114 ? 0.896 -0.101 4.885 1.00 93.69 114 TYR A N 1
ATOM 907 C CA . TYR A 1 114 ? 1.180 1.268 4.464 1.00 93.69 114 TYR A CA 1
ATOM 908 C C . TYR A 1 114 ? 2.521 1.384 3.735 1.00 93.69 114 TYR A C 1
ATOM 910 O O . TYR A 1 114 ? 2.576 1.923 2.63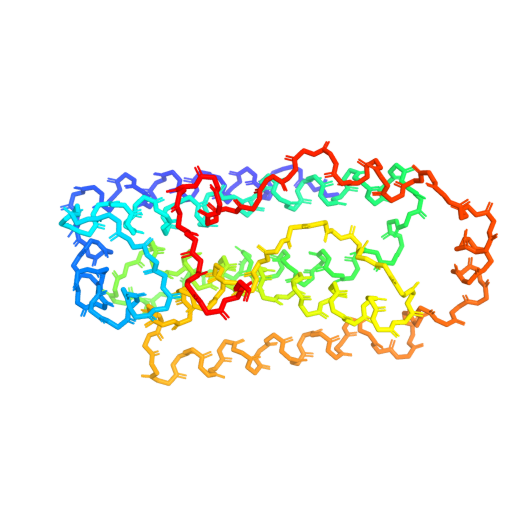1 1.00 93.69 114 TYR A O 1
ATOM 918 N N . LEU A 1 115 ? 3.584 0.800 4.295 1.00 93.81 115 LEU A N 1
ATOM 919 C CA . LEU A 1 115 ? 4.905 0.778 3.666 1.00 93.81 115 LEU A CA 1
ATOM 920 C C . LEU A 1 115 ? 4.884 0.105 2.286 1.00 93.81 115 LEU A C 1
ATOM 922 O O . LEU A 1 115 ? 5.474 0.627 1.341 1.00 93.81 115 LEU A O 1
ATOM 926 N N . VAL A 1 116 ? 4.193 -1.032 2.146 1.00 92.81 116 VAL A N 1
ATOM 927 C CA . VAL A 1 116 ? 4.102 -1.747 0.863 1.00 92.81 116 VAL A CA 1
ATOM 928 C C . VAL A 1 116 ? 3.307 -0.950 -0.168 1.00 92.81 116 VAL A C 1
ATOM 930 O O . VAL A 1 116 ? 3.777 -0.773 -1.291 1.00 92.81 116 VAL A O 1
ATOM 933 N N . HIS A 1 117 ? 2.118 -0.458 0.186 1.00 91.25 117 HIS A N 1
ATOM 934 C CA . HIS A 1 117 ? 1.287 0.309 -0.748 1.00 91.25 117 HIS A CA 1
ATOM 935 C C . HIS A 1 117 ? 1.979 1.611 -1.169 1.00 91.25 117 HIS A C 1
ATOM 937 O O . HIS A 1 117 ? 1.978 1.926 -2.358 1.00 91.25 117 HIS A O 1
ATOM 943 N N . ARG A 1 118 ? 2.627 2.333 -0.242 1.00 91.50 118 ARG A N 1
ATOM 944 C CA . ARG A 1 118 ? 3.352 3.576 -0.556 1.00 91.50 118 ARG A CA 1
ATOM 945 C C . ARG A 1 118 ? 4.606 3.324 -1.397 1.00 91.50 118 ARG A C 1
ATOM 947 O O . ARG A 1 118 ? 4.870 4.089 -2.318 1.00 91.50 118 ARG A O 1
ATOM 954 N N . LEU A 1 119 ? 5.339 2.233 -1.152 1.00 91.12 119 LEU A N 1
ATOM 955 C CA . LEU A 1 119 ? 6.457 1.810 -2.007 1.00 91.12 119 LEU A CA 1
ATOM 956 C C . LEU A 1 119 ? 5.999 1.557 -3.445 1.00 91.12 119 LEU A C 1
ATOM 958 O O . LEU A 1 119 ? 6.645 2.009 -4.388 1.00 91.12 119 LEU A O 1
ATOM 962 N N . LEU A 1 120 ? 4.906 0.811 -3.616 1.00 88.00 120 LEU A N 1
ATOM 963 C CA . LEU A 1 120 ? 4.381 0.488 -4.940 1.00 88.00 120 LEU A CA 1
ATOM 964 C C . LEU A 1 120 ? 3.845 1.727 -5.662 1.00 88.00 120 LEU A C 1
ATOM 966 O O . LEU A 1 120 ? 4.056 1.837 -6.867 1.00 88.00 120 LEU A O 1
ATOM 970 N N . GLU A 1 121 ? 3.207 2.655 -4.944 1.00 87.25 121 GLU A N 1
ATOM 971 C CA . GLU A 1 121 ? 2.791 3.947 -5.499 1.00 87.25 121 GLU A CA 1
ATOM 972 C C . GLU A 1 121 ? 4.000 4.752 -5.992 1.00 87.25 121 GLU A C 1
ATOM 974 O O . GLU A 1 121 ? 4.053 5.100 -7.165 1.00 87.25 121 GLU A O 1
ATOM 979 N N . GLU A 1 122 ? 5.027 4.940 -5.161 1.00 87.44 122 GLU A N 1
ATOM 980 C CA . GLU A 1 122 ? 6.205 5.740 -5.522 1.00 87.44 122 GLU A CA 1
ATOM 981 C C . GLU A 1 122 ? 7.003 5.129 -6.692 1.00 87.44 122 GLU A C 1
ATOM 983 O O . GLU A 1 122 ? 7.526 5.824 -7.572 1.00 87.44 122 GLU A O 1
ATOM 988 N N . VAL A 1 123 ? 7.077 3.794 -6.742 1.00 83.56 123 VAL A N 1
ATOM 989 C CA . VAL A 1 123 ? 7.659 3.060 -7.874 1.00 83.56 123 VAL A CA 1
ATOM 990 C C . VAL A 1 123 ? 6.828 3.265 -9.139 1.00 83.56 123 VAL A C 1
ATOM 992 O O . VAL A 1 123 ? 7.404 3.474 -10.210 1.00 83.56 123 VAL A O 1
ATOM 995 N N . ASN A 1 124 ? 5.498 3.213 -9.032 1.00 81.00 124 ASN A N 1
ATOM 996 C CA . ASN A 1 124 ? 4.592 3.444 -10.152 1.00 81.00 124 ASN A CA 1
ATOM 997 C C . ASN A 1 124 ? 4.702 4.886 -10.662 1.00 81.00 124 ASN A C 1
ATOM 999 O O . ASN A 1 124 ? 4.832 5.081 -11.867 1.00 81.00 124 ASN A O 1
ATOM 1003 N N . ASP A 1 125 ? 4.763 5.874 -9.771 1.00 81.25 125 ASP A N 1
ATOM 1004 C CA . ASP A 1 125 ? 4.950 7.282 -10.120 1.00 81.25 125 ASP A CA 1
ATOM 1005 C C . ASP A 1 125 ? 6.285 7.490 -10.830 1.00 81.25 125 ASP A C 1
ATOM 1007 O O . ASP A 1 125 ? 6.335 8.056 -11.924 1.00 81.25 125 ASP A O 1
ATOM 1011 N N . THR A 1 126 ? 7.376 6.956 -10.278 1.00 78.25 126 THR A N 1
ATOM 1012 C CA . THR A 1 126 ? 8.700 7.019 -10.916 1.00 78.25 126 THR A CA 1
ATOM 1013 C C . THR A 1 126 ? 8.693 6.366 -12.302 1.00 78.25 126 THR A C 1
ATOM 1015 O O . THR A 1 126 ? 9.345 6.855 -13.231 1.00 78.25 126 THR A O 1
ATOM 1018 N N . TYR A 1 127 ? 7.957 5.266 -12.463 1.00 74.75 127 TYR A N 1
ATOM 1019 C CA . TYR A 1 127 ? 7.801 4.580 -13.740 1.00 74.75 127 TYR A CA 1
ATOM 1020 C C . TYR A 1 127 ? 6.997 5.417 -14.746 1.00 74.75 127 TYR A C 1
ATOM 1022 O O . TYR A 1 127 ? 7.454 5.596 -15.876 1.00 74.75 127 TYR A O 1
ATOM 1030 N N . ILE A 1 128 ? 5.861 5.998 -14.338 1.00 76.19 128 ILE A N 1
ATOM 1031 C CA . ILE A 1 128 ? 5.034 6.894 -15.165 1.00 76.19 128 ILE A CA 1
ATOM 1032 C C . ILE A 1 128 ? 5.867 8.071 -15.668 1.00 76.19 128 ILE A C 1
ATOM 1034 O O . ILE A 1 128 ? 5.858 8.352 -16.865 1.00 76.19 128 ILE A O 1
ATOM 1038 N N . HIS A 1 129 ? 6.647 8.713 -14.794 1.00 75.44 129 HIS A N 1
ATOM 1039 C CA . HIS A 1 129 ? 7.506 9.839 -15.174 1.00 75.44 129 HIS A CA 1
ATOM 1040 C C . HIS A 1 129 ? 8.525 9.483 -16.269 1.00 75.44 129 HIS A C 1
ATOM 1042 O O . HIS A 1 129 ? 8.956 10.361 -17.014 1.00 75.44 129 HIS A O 1
ATOM 1048 N N . ARG A 1 130 ? 8.930 8.211 -16.375 1.00 68.81 130 ARG A N 1
ATOM 1049 C CA . ARG A 1 130 ? 9.940 7.749 -17.342 1.00 68.81 130 ARG A CA 1
ATOM 1050 C C . ARG A 1 130 ? 9.342 7.143 -18.608 1.00 68.81 130 ARG A C 1
ATOM 1052 O O . ARG A 1 130 ? 9.920 7.302 -19.677 1.00 68.81 130 ARG A O 1
ATOM 1059 N N . VAL A 1 131 ? 8.230 6.421 -18.483 1.00 66.44 131 VAL A N 1
ATOM 1060 C CA . VAL A 1 131 ? 7.645 5.591 -19.552 1.00 66.44 131 VAL A CA 1
ATOM 1061 C C . VAL A 1 131 ? 6.326 6.176 -20.079 1.00 66.44 131 VAL A C 1
ATOM 1063 O O . VAL A 1 131 ? 5.842 5.757 -21.125 1.00 66.44 131 VAL A O 1
ATOM 1066 N N . GLY A 1 132 ? 5.743 7.161 -19.390 1.00 66.38 132 GLY A N 1
ATOM 1067 C CA . GLY A 1 132 ? 4.517 7.855 -19.798 1.00 66.38 132 GLY A CA 1
ATOM 1068 C C . GLY A 1 132 ? 3.220 7.077 -19.555 1.00 66.38 132 GLY A C 1
ATOM 1069 O O . GLY A 1 132 ? 2.155 7.537 -19.953 1.00 66.38 132 GLY A O 1
ATOM 1070 N N . GLN A 1 133 ? 3.289 5.908 -18.914 1.00 65.69 133 GLN A N 1
ATOM 1071 C CA . GLN A 1 133 ? 2.137 5.050 -18.621 1.00 65.69 133 GLN A CA 1
ATOM 1072 C C . GLN A 1 133 ? 2.325 4.306 -17.291 1.00 65.69 133 GLN A C 1
ATOM 1074 O O . GLN A 1 133 ? 3.466 3.986 -16.944 1.00 65.69 133 GLN A O 1
ATOM 1079 N N . PRO A 1 134 ? 1.240 4.014 -16.551 1.00 66.50 134 PRO A N 1
ATOM 1080 C CA . PRO A 1 134 ? 1.315 3.303 -15.279 1.00 66.50 134 PRO A CA 1
ATOM 1081 C C . PRO A 1 134 ? 1.765 1.850 -15.454 1.00 66.50 134 PRO A C 1
ATOM 1083 O O . PRO A 1 134 ? 1.390 1.172 -16.411 1.00 66.50 134 PRO A O 1
ATOM 1086 N N . MET A 1 135 ? 2.544 1.363 -14.488 1.00 64.62 135 MET A N 1
ATOM 1087 C CA . MET A 1 135 ? 2.872 -0.056 -14.343 1.00 64.62 135 MET A CA 1
ATOM 1088 C C . MET A 1 135 ? 1.696 -0.827 -13.728 1.00 64.62 135 MET A C 1
ATOM 1090 O O . MET A 1 135 ? 1.437 -1.966 -14.115 1.00 64.62 135 MET A O 1
ATOM 1094 N N . VAL A 1 136 ? 0.974 -0.198 -12.793 1.00 62.97 136 VAL A N 1
ATOM 1095 C CA . VAL A 1 136 ? -0.241 -0.726 -12.158 1.00 62.97 136 VAL A CA 1
ATOM 1096 C C . VAL A 1 136 ? -1.355 0.327 -12.280 1.00 62.97 136 VAL A C 1
ATOM 1098 O O . VAL A 1 136 ? -1.111 1.485 -11.949 1.00 62.97 136 VAL A O 1
ATOM 1101 N N . PRO A 1 137 ? -2.582 -0.018 -12.721 1.00 51.56 137 PRO A N 1
ATOM 1102 C CA . PRO A 1 137 ? -3.664 0.961 -12.922 1.00 51.56 137 PRO A CA 1
ATOM 1103 C C . PRO A 1 137 ? -4.331 1.439 -11.630 1.00 51.56 137 PRO A C 1
ATOM 1105 O O . PRO A 1 137 ? -5.234 2.271 -11.682 1.00 51.56 137 PRO A O 1
ATOM 1108 N N . LYS A 1 138 ? -3.973 0.853 -10.485 1.00 61.44 138 LYS A N 1
ATOM 1109 C CA . LYS A 1 138 ? -4.632 1.117 -9.212 1.00 61.44 138 LYS A CA 1
ATOM 1110 C C . LYS A 1 138 ? -4.214 2.493 -8.708 1.00 61.44 138 LYS A C 1
ATOM 1112 O O . LYS A 1 138 ? -3.059 2.689 -8.343 1.00 61.44 138 LYS A O 1
ATOM 1117 N N . ASP A 1 139 ? -5.176 3.405 -8.629 1.00 63.47 139 ASP A N 1
ATOM 1118 C CA . ASP A 1 139 ? -5.019 4.620 -7.841 1.00 63.47 139 ASP A CA 1
ATOM 1119 C C . ASP A 1 139 ? -4.966 4.229 -6.354 1.00 63.47 139 ASP A C 1
ATOM 1121 O O . ASP A 1 139 ? -5.962 3.791 -5.764 1.00 63.47 139 ASP A O 1
ATOM 1125 N N . MET A 1 140 ? -3.755 4.277 -5.795 1.00 68.88 140 MET A N 1
ATOM 1126 C CA . MET A 1 140 ? -3.471 4.013 -4.383 1.00 68.88 140 MET A CA 1
ATOM 1127 C C . MET A 1 140 ? -3.347 5.301 -3.571 1.00 68.88 140 MET A C 1
ATOM 1129 O O . MET A 1 140 ? -3.342 5.225 -2.343 1.00 68.88 140 MET A O 1
ATOM 1133 N N . ALA A 1 141 ? -3.328 6.467 -4.225 1.00 72.56 141 ALA A N 1
ATOM 1134 C CA . ALA A 1 141 ? -3.013 7.738 -3.587 1.00 72.56 141 ALA A CA 1
ATOM 1135 C C . ALA A 1 141 ? -4.060 8.095 -2.531 1.00 72.56 141 ALA A C 1
ATOM 1137 O O . ALA A 1 141 ? -3.728 8.344 -1.373 1.00 72.56 141 ALA A O 1
ATOM 1138 N N . LEU A 1 142 ? -5.348 8.020 -2.885 1.00 77.31 142 LEU A N 1
ATOM 1139 C CA . LEU A 1 142 ? -6.424 8.326 -1.940 1.00 77.31 142 LEU A CA 1
ATOM 1140 C C . LEU A 1 142 ? -6.459 7.339 -0.767 1.00 77.31 142 LEU A C 1
ATOM 1142 O O . LEU A 1 142 ? -6.649 7.739 0.379 1.00 77.31 142 LEU A O 1
ATOM 1146 N N . ALA A 1 143 ? -6.240 6.051 -1.042 1.00 82.94 143 ALA A N 1
ATOM 1147 C CA . ALA A 1 143 ? -6.201 5.034 -0.000 1.00 82.94 143 ALA A CA 1
ATOM 1148 C C . ALA A 1 143 ? -5.033 5.266 0.970 1.00 82.94 143 ALA A C 1
ATOM 1150 O O . ALA A 1 143 ? -5.212 5.185 2.184 1.00 82.94 143 ALA A O 1
ATOM 1151 N N . ASN A 1 144 ? -3.862 5.616 0.441 1.00 87.19 144 ASN A N 1
ATOM 1152 C CA . ASN A 1 144 ? -2.671 5.904 1.227 1.00 87.19 144 ASN A CA 1
ATOM 1153 C C . ASN A 1 144 ? -2.829 7.185 2.049 1.00 87.19 144 ASN A C 1
ATOM 1155 O O . ASN A 1 144 ? -2.430 7.191 3.206 1.00 87.19 144 ASN A O 1
ATOM 1159 N N . VAL A 1 145 ? -3.491 8.219 1.524 1.00 86.31 145 VAL A N 1
ATOM 1160 C CA . VAL A 1 145 ? -3.814 9.446 2.276 1.00 86.31 145 VAL A CA 1
ATOM 1161 C C . VAL A 1 145 ? -4.756 9.164 3.455 1.00 86.31 145 VAL A C 1
ATOM 1163 O O . VAL A 1 145 ? -4.530 9.664 4.560 1.00 86.31 145 VAL A O 1
ATOM 1166 N N . ILE A 1 146 ? -5.787 8.332 3.259 1.00 87.19 146 ILE A N 1
ATOM 1167 C CA . ILE A 1 146 ? -6.691 7.922 4.349 1.00 87.19 146 ILE A CA 1
ATOM 1168 C C . ILE A 1 146 ? -5.906 7.195 5.446 1.00 87.19 146 ILE A C 1
ATOM 1170 O O . ILE A 1 146 ? -6.047 7.520 6.625 1.00 87.19 146 ILE A O 1
ATOM 1174 N N . ILE A 1 147 ? -5.064 6.226 5.071 1.00 91.31 147 ILE A N 1
ATOM 1175 C CA . ILE A 1 147 ? -4.275 5.458 6.042 1.00 91.31 147 ILE A CA 1
ATOM 1176 C C . ILE A 1 147 ? -3.205 6.322 6.712 1.00 91.31 147 ILE A C 1
ATOM 1178 O O . ILE A 1 147 ? -3.035 6.214 7.921 1.00 91.31 147 ILE A O 1
ATOM 1182 N N . HIS A 1 148 ? -2.546 7.221 5.981 1.00 89.94 148 HIS A N 1
ATOM 1183 C CA . HIS A 1 148 ? -1.619 8.199 6.551 1.00 89.94 148 HIS A CA 1
ATOM 1184 C C . HIS A 1 148 ? -2.309 9.031 7.637 1.00 89.94 148 HIS A C 1
ATOM 1186 O O . HIS A 1 148 ? -1.775 9.166 8.727 1.00 89.94 148 HIS A O 1
ATOM 1192 N N . THR A 1 149 ? -3.530 9.512 7.382 1.00 87.44 149 THR A N 1
ATOM 1193 C CA . THR A 1 149 ? -4.309 10.299 8.360 1.00 87.44 149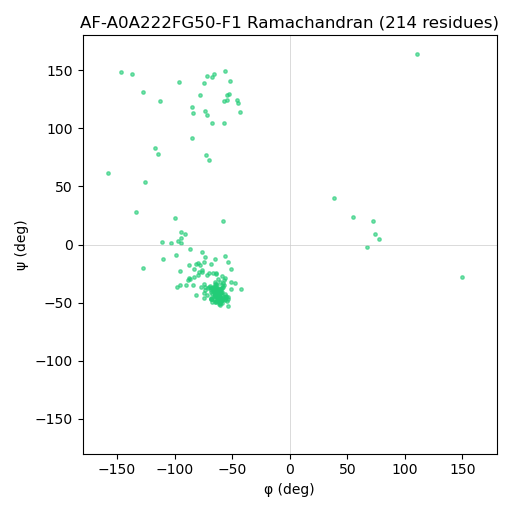 THR A CA 1
ATOM 1194 C C . THR A 1 149 ? -4.637 9.497 9.627 1.00 87.44 149 THR A C 1
ATOM 1196 O O . THR A 1 149 ? -4.762 10.065 10.709 1.00 87.44 149 THR A O 1
ATOM 1199 N N . LEU A 1 150 ? -4.767 8.172 9.506 1.00 89.25 150 LEU A N 1
ATOM 1200 C CA . LEU A 1 150 ? -5.017 7.263 10.627 1.00 89.25 150 LEU A CA 1
ATOM 1201 C C . LEU A 1 150 ? -3.743 6.939 11.431 1.00 89.25 150 LEU A C 1
ATOM 1203 O O . LEU A 1 150 ? -3.829 6.584 12.611 1.00 89.25 150 LEU A O 1
ATOM 1207 N N . ILE A 1 151 ? -2.571 7.026 10.799 1.00 89.38 151 ILE A N 1
ATOM 1208 C CA . ILE A 1 151 ? -1.273 6.815 11.439 1.00 89.38 151 ILE A CA 1
ATOM 1209 C C . ILE A 1 151 ? -0.845 8.133 12.094 1.00 89.38 151 ILE A C 1
ATOM 1211 O O . ILE A 1 151 ? -0.551 9.120 11.436 1.00 89.38 151 ILE A O 1
ATOM 1215 N N . GLU A 1 152 ? -0.791 8.150 13.421 1.00 84.56 152 GLU A N 1
ATOM 1216 C CA . GLU A 1 152 ? -0.426 9.350 14.178 1.00 84.56 152 GLU A CA 1
ATOM 1217 C C . GLU A 1 152 ? 1.031 9.787 13.938 1.00 84.56 152 GLU A C 1
ATOM 1219 O O . GLU A 1 152 ? 1.952 8.970 13.825 1.00 84.56 152 GLU A O 1
ATOM 1224 N N . GLU A 1 153 ? 1.270 11.097 13.969 1.00 84.62 153 GLU A N 1
ATOM 1225 C CA . GLU A 1 153 ? 2.627 11.641 14.006 1.00 84.62 153 GLU A CA 1
ATOM 1226 C C . GLU A 1 153 ? 3.296 11.406 15.374 1.00 84.62 153 GLU A C 1
ATOM 1228 O O . GLU A 1 153 ? 2.622 11.453 16.407 1.00 84.62 153 GLU A O 1
ATOM 1233 N N . PRO A 1 154 ? 4.623 11.157 15.430 1.00 88.19 154 PRO A N 1
ATOM 1234 C CA . PRO A 1 154 ? 5.629 11.291 14.362 1.00 88.19 154 PRO A CA 1
ATOM 1235 C C . PRO A 1 154 ? 5.856 10.017 13.516 1.00 88.19 154 PRO A C 1
ATOM 1237 O O . PRO A 1 154 ? 6.859 9.905 12.795 1.00 88.19 154 PRO A O 1
ATOM 1240 N N . LEU A 1 155 ? 5.011 8.994 13.687 1.00 89.12 155 LEU A N 1
ATOM 1241 C CA . LEU A 1 155 ? 5.225 7.691 13.064 1.00 89.12 155 LEU A CA 1
ATOM 1242 C C . LEU A 1 155 ? 4.978 7.748 11.556 1.00 89.12 155 LEU A C 1
ATOM 1244 O O . LEU A 1 155 ? 5.807 7.225 10.813 1.00 89.12 155 LEU A O 1
ATOM 1248 N N . ALA A 1 156 ? 3.913 8.418 11.105 1.00 87.81 156 ALA A N 1
ATOM 1249 C CA . ALA A 1 156 ? 3.605 8.570 9.681 1.00 87.81 156 ALA A CA 1
ATOM 1250 C C . ALA A 1 156 ? 4.801 9.143 8.904 1.00 87.81 156 ALA A C 1
ATOM 1252 O O . ALA A 1 156 ? 5.324 8.485 8.001 1.00 87.81 156 ALA A O 1
ATOM 1253 N N . SER A 1 157 ? 5.346 10.273 9.365 1.00 89.00 157 SER A N 1
ATOM 1254 C CA . SER A 1 157 ? 6.560 10.882 8.809 1.00 89.00 157 SER A CA 1
ATOM 1255 C C . SER A 1 157 ? 7.786 9.950 8.822 1.00 89.00 157 SER A C 1
ATOM 1257 O O . SER A 1 157 ? 8.688 10.064 7.991 1.00 89.00 157 SER A O 1
ATOM 1259 N N . THR A 1 158 ? 7.884 9.042 9.795 1.00 91.81 158 THR A N 1
ATOM 1260 C CA . THR A 1 158 ? 8.995 8.078 9.877 1.00 91.81 158 THR A CA 1
ATOM 1261 C C . THR A 1 158 ? 8.859 6.969 8.841 1.00 91.81 158 THR A C 1
ATOM 1263 O O . THR A 1 158 ? 9.852 6.614 8.202 1.00 91.81 158 THR A O 1
ATOM 1266 N N . LEU A 1 159 ? 7.643 6.457 8.644 1.00 91.75 159 LEU A N 1
ATOM 1267 C CA . LEU A 1 159 ? 7.348 5.460 7.618 1.00 91.75 159 LEU A CA 1
ATOM 1268 C C . LEU A 1 159 ? 7.558 6.037 6.213 1.00 91.75 159 LEU A C 1
ATOM 1270 O O . LEU A 1 159 ? 8.132 5.362 5.364 1.00 91.75 159 LEU A O 1
ATOM 1274 N N . GLU A 1 160 ? 7.184 7.296 5.981 1.00 90.00 160 GLU A N 1
ATOM 1275 C CA . GLU A 1 160 ? 7.428 7.973 4.700 1.00 90.00 160 GLU A CA 1
ATOM 1276 C C . GLU A 1 160 ? 8.915 8.061 4.363 1.00 90.00 160 GLU A C 1
ATOM 1278 O O . GLU A 1 160 ? 9.330 7.598 3.301 1.00 90.00 160 GLU A O 1
ATOM 1283 N N . ARG A 1 161 ? 9.747 8.540 5.296 1.00 91.81 161 ARG A N 1
ATOM 1284 C CA . ARG A 1 161 ? 11.206 8.583 5.091 1.00 91.81 161 ARG A CA 1
ATOM 1285 C C . ARG A 1 161 ? 11.809 7.204 4.833 1.00 91.81 161 ARG A C 1
ATOM 1287 O O . ARG A 1 161 ? 12.773 7.087 4.077 1.00 91.81 161 ARG A O 1
ATOM 1294 N N . LEU A 1 162 ? 11.274 6.160 5.472 1.00 92.31 162 LEU A N 1
ATOM 1295 C CA . LEU A 1 162 ? 11.706 4.788 5.218 1.00 92.31 162 LEU A CA 1
ATOM 1296 C C . LEU A 1 162 ? 11.400 4.382 3.770 1.00 92.31 162 LEU A C 1
ATOM 1298 O O . LEU A 1 162 ? 12.285 3.857 3.097 1.00 92.31 162 LEU A O 1
ATOM 1302 N N . VAL A 1 163 ? 10.194 4.675 3.274 1.00 91.25 163 VAL A N 1
ATOM 1303 C CA . VAL A 1 163 ? 9.815 4.404 1.878 1.00 91.25 163 VAL A CA 1
ATOM 1304 C C . VAL A 1 163 ? 10.695 5.183 0.909 1.00 91.25 163 VAL A C 1
ATOM 1306 O O . VAL A 1 163 ? 11.258 4.575 0.002 1.00 91.25 163 VAL A O 1
ATOM 1309 N N . GLU A 1 164 ? 10.876 6.489 1.115 1.00 89.38 164 GLU A N 1
ATOM 1310 C CA . GLU A 1 164 ? 11.737 7.329 0.272 1.00 89.38 164 GLU A CA 1
ATOM 1311 C C . GLU A 1 164 ? 13.150 6.746 0.157 1.00 89.38 164 GLU A C 1
ATOM 1313 O O . GLU A 1 164 ? 13.698 6.602 -0.941 1.00 89.38 164 GLU A O 1
ATOM 1318 N N . HIS A 1 165 ? 13.735 6.353 1.292 1.00 89.06 165 HIS A N 1
ATOM 1319 C CA . HIS A 1 165 ? 15.058 5.746 1.321 1.00 89.06 165 HIS A CA 1
ATOM 1320 C C . HIS A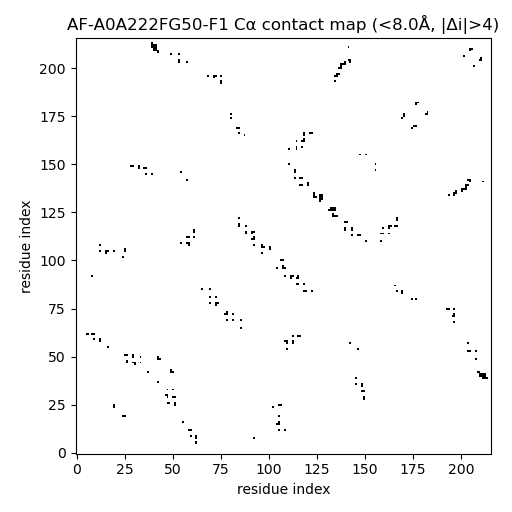 1 165 ? 15.093 4.409 0.571 1.00 89.06 165 HIS A C 1
ATOM 1322 O O . HIS A 1 165 ? 16.004 4.159 -0.221 1.00 89.06 165 HIS A O 1
ATOM 1328 N N . SER A 1 166 ? 14.093 3.552 0.779 1.00 89.56 166 SER A N 1
ATOM 1329 C CA . SER A 1 166 ? 13.988 2.266 0.091 1.00 89.56 166 SER A CA 1
ATOM 1330 C C . SER A 1 166 ? 13.808 2.418 -1.423 1.00 89.56 166 SER A C 1
ATOM 1332 O O . SER A 1 166 ? 14.440 1.696 -2.194 1.00 89.56 166 SER A O 1
ATOM 1334 N 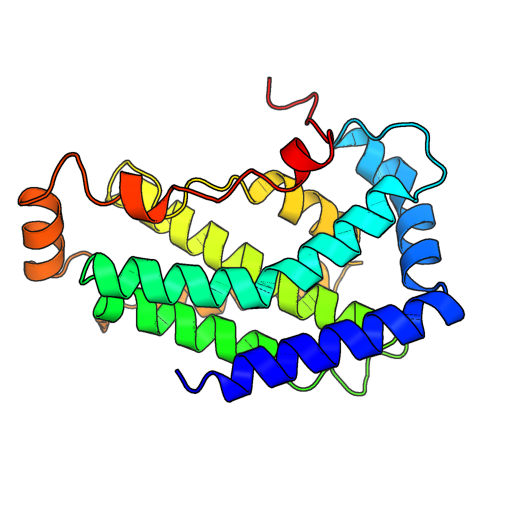N . VAL A 1 167 ? 13.012 3.388 -1.873 1.00 86.31 167 VAL A N 1
ATOM 1335 C CA . VAL A 1 167 ? 12.813 3.704 -3.296 1.00 86.31 167 VAL A CA 1
ATOM 1336 C C . VAL A 1 167 ? 14.130 4.140 -3.938 1.00 86.31 167 VAL A C 1
ATOM 1338 O O . VAL A 1 167 ? 14.504 3.630 -4.996 1.00 86.31 167 VAL A O 1
ATOM 1341 N N . GLN A 1 168 ? 14.899 5.012 -3.282 1.00 83.88 168 GLN A N 1
ATOM 1342 C CA . GLN A 1 168 ? 16.221 5.420 -3.775 1.00 83.88 168 GLN A CA 1
ATOM 1343 C C . GLN A 1 168 ? 17.175 4.226 -3.956 1.00 83.88 168 GLN A C 1
ATOM 1345 O O . GLN A 1 168 ? 17.944 4.181 -4.923 1.00 83.88 168 GLN A O 1
ATOM 1350 N N . GLN A 1 169 ? 17.107 3.227 -3.072 1.00 80.44 169 GLN A N 1
ATOM 1351 C CA . GLN A 1 169 ? 17.887 1.994 -3.214 1.00 80.44 169 GLN A CA 1
ATOM 1352 C C . GLN A 1 169 ? 17.425 1.154 -4.414 1.00 80.44 169 GLN A C 1
ATOM 1354 O O . GLN A 1 169 ? 18.262 0.691 -5.189 1.00 80.44 169 GLN A O 1
ATOM 1359 N N . VAL A 1 170 ? 16.111 1.013 -4.624 1.00 80.00 170 VAL A N 1
ATOM 1360 C CA . VAL A 1 170 ? 15.532 0.285 -5.771 1.00 80.00 170 VAL A CA 1
ATOM 1361 C C . VAL A 1 170 ? 15.936 0.911 -7.109 1.00 80.00 170 VAL A C 1
ATOM 1363 O O . VAL A 1 170 ? 16.252 0.194 -8.057 1.00 80.00 170 VAL A O 1
ATOM 1366 N N . PHE A 1 171 ? 15.952 2.242 -7.197 1.00 72.81 171 PHE A N 1
ATOM 1367 C CA . PHE A 1 171 ? 16.265 2.974 -8.430 1.00 72.81 171 PHE A CA 1
ATOM 1368 C C . PHE A 1 171 ? 17.737 3.389 -8.563 1.00 72.81 171 PHE A C 1
ATOM 1370 O O . PHE A 1 171 ? 18.078 4.157 -9.470 1.00 72.81 171 PHE A O 1
ATOM 1377 N N . SER A 1 172 ? 18.621 2.881 -7.700 1.00 66.12 172 SER A N 1
ATOM 1378 C CA . SER A 1 172 ? 20.059 3.145 -7.777 1.00 66.12 172 SER A CA 1
ATOM 1379 C C . SER A 1 172 ? 20.636 2.753 -9.154 1.00 66.12 172 SER A C 1
ATOM 1381 O O . SER A 1 172 ? 20.139 1.813 -9.782 1.00 66.12 172 SER A O 1
ATOM 1383 N N . PRO A 1 173 ? 21.697 3.433 -9.646 1.00 55.25 173 PRO A N 1
ATOM 1384 C CA . PRO A 1 173 ? 22.162 3.359 -11.041 1.00 55.25 173 PRO A CA 1
ATOM 1385 C C . PRO A 1 173 ? 22.455 1.951 -11.597 1.00 55.25 173 PRO A C 1
ATOM 1387 O O . PRO A 1 173 ? 22.559 1.775 -12.805 1.00 55.25 173 PRO A O 1
A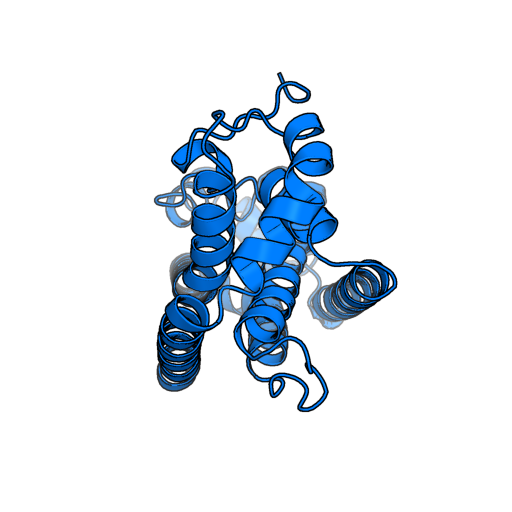TOM 1390 N N . GLN A 1 174 ? 22.575 0.943 -10.736 1.00 51.91 174 GLN A N 1
ATOM 1391 C CA . GLN A 1 174 ? 22.829 -0.457 -11.084 1.00 51.91 174 GLN A CA 1
ATOM 1392 C C . GLN A 1 174 ? 21.589 -1.199 -11.626 1.00 51.91 174 GLN A C 1
ATOM 1394 O O . GLN A 1 174 ? 21.740 -2.182 -12.346 1.00 51.91 174 GLN A O 1
ATOM 1399 N N . ILE A 1 175 ? 20.373 -0.737 -11.307 1.00 56.91 175 ILE A N 1
ATOM 1400 C CA . ILE A 1 175 ? 19.089 -1.334 -11.742 1.00 56.91 175 ILE A CA 1
ATOM 1401 C C . ILE A 1 175 ? 18.457 -0.509 -12.877 1.00 56.91 175 ILE A C 1
ATOM 1403 O O . ILE A 1 175 ? 17.374 -0.826 -13.361 1.00 56.91 175 ILE A O 1
ATOM 1407 N N . ALA A 1 176 ? 19.135 0.562 -13.306 1.00 55.03 176 ALA A N 1
ATOM 1408 C CA . ALA A 1 176 ? 18.549 1.650 -14.067 1.00 55.03 176 ALA A CA 1
ATOM 1409 C C . ALA A 1 176 ? 17.634 1.157 -15.195 1.00 55.03 176 ALA A C 1
ATOM 1411 O O . ALA A 1 176 ? 18.072 0.520 -16.149 1.00 55.03 176 ALA A O 1
ATOM 1412 N N . TYR A 1 177 ? 16.377 1.594 -15.138 1.00 59.12 177 TYR A N 1
ATOM 1413 C CA . TYR A 1 177 ? 15.397 1.622 -16.233 1.00 59.12 177 TYR A CA 1
ATOM 1414 C C . TYR A 1 177 ? 15.869 2.448 -17.461 1.00 59.12 177 TYR A C 1
ATOM 1416 O O . TYR A 1 177 ? 15.066 2.928 -18.249 1.00 59.12 177 TYR A O 1
ATOM 1424 N N . GLN A 1 178 ? 17.179 2.670 -17.575 1.00 57.22 178 GLN A N 1
ATOM 1425 C CA . GLN A 1 178 ? 17.927 3.238 -18.689 1.00 57.22 178 GLN A CA 1
ATOM 1426 C C . GLN A 1 178 ? 18.808 2.162 -19.360 1.00 57.22 178 GLN A C 1
ATOM 1428 O O . GLN A 1 178 ? 19.555 2.478 -20.283 1.00 57.22 178 GLN A O 1
ATOM 1433 N N . ASP A 1 179 ? 18.747 0.907 -18.890 1.00 68.06 179 ASP A N 1
ATOM 1434 C CA . ASP A 1 179 ? 19.352 -0.255 -19.541 1.00 68.06 179 ASP A CA 1
ATOM 1435 C C . ASP A 1 179 ? 18.844 -0.325 -20.996 1.00 68.06 179 ASP A C 1
ATOM 1437 O O . ASP A 1 179 ? 17.625 -0.347 -21.211 1.00 68.06 179 ASP A O 1
ATOM 1441 N N . PRO A 1 180 ? 19.735 -0.348 -22.005 1.00 66.25 180 PRO A N 1
ATOM 1442 C CA . PRO A 1 180 ? 19.352 -0.483 -23.406 1.00 66.25 180 PRO A CA 1
ATOM 1443 C C . PRO A 1 180 ? 18.402 -1.656 -23.667 1.00 66.25 180 PRO A C 1
ATOM 1445 O O . PRO A 1 180 ? 17.525 -1.533 -24.521 1.00 66.25 180 PRO A O 1
ATOM 1448 N N . ASP A 1 181 ? 18.516 -2.751 -22.908 1.00 68.38 181 ASP A N 1
ATOM 1449 C CA . ASP A 1 181 ? 17.620 -3.906 -23.018 1.00 68.38 181 ASP A CA 1
ATOM 1450 C C . ASP A 1 181 ? 16.204 -3.595 -22.512 1.00 68.38 181 ASP A C 1
ATOM 1452 O O . ASP A 1 181 ? 15.218 -4.042 -23.104 1.00 68.38 181 ASP A O 1
ATOM 1456 N N . PHE A 1 182 ? 16.084 -2.781 -21.458 1.00 68.88 182 PHE A N 1
ATOM 1457 C CA . PHE A 1 182 ? 14.799 -2.320 -20.934 1.00 68.88 182 PHE A CA 1
ATOM 1458 C C . PHE A 1 182 ? 14.119 -1.358 -21.915 1.00 68.88 182 PHE A C 1
ATOM 1460 O O . PHE A 1 182 ? 12.947 -1.532 -22.252 1.00 68.88 182 PHE A O 1
ATOM 1467 N N . CYS A 1 183 ? 14.871 -0.388 -22.443 1.00 66.69 183 CYS A N 1
ATOM 1468 C CA . CYS A 1 183 ? 14.375 0.538 -23.461 1.00 66.69 183 CYS A CA 1
ATOM 1469 C C . CYS A 1 183 ? 13.965 -0.208 -24.738 1.00 66.69 183 CYS A C 1
ATOM 1471 O O . CYS A 1 183 ? 12.881 0.022 -25.268 1.00 66.69 183 CYS A O 1
ATOM 1473 N N . ALA A 1 184 ? 14.780 -1.161 -25.202 1.00 64.94 184 ALA A N 1
ATOM 1474 C CA . ALA A 1 184 ? 14.458 -1.990 -26.359 1.00 64.94 184 ALA A CA 1
ATOM 1475 C C . ALA A 1 184 ? 13.235 -2.885 -26.117 1.00 64.94 184 ALA A C 1
ATOM 1477 O O . ALA A 1 184 ? 12.452 -3.102 -27.042 1.00 64.94 184 ALA A O 1
ATOM 1478 N N . TYR A 1 185 ? 13.045 -3.399 -24.898 1.00 64.94 185 TYR A N 1
ATOM 1479 C CA . TYR A 1 185 ? 11.838 -4.132 -24.517 1.00 64.94 185 TYR A CA 1
ATOM 1480 C C . TYR A 1 185 ? 10.589 -3.243 -24.617 1.00 64.94 185 TYR A C 1
ATOM 1482 O O . TYR A 1 185 ? 9.611 -3.652 -25.247 1.00 64.94 185 TYR A O 1
ATOM 1490 N N . LEU A 1 186 ? 10.640 -2.024 -24.065 1.00 63.59 186 LEU A N 1
ATOM 1491 C CA . LEU A 1 186 ? 9.537 -1.061 -24.137 1.00 63.59 186 LEU A CA 1
ATOM 1492 C C . LEU A 1 186 ? 9.209 -0.687 -25.589 1.00 63.59 186 LEU A C 1
ATOM 1494 O O . LEU A 1 186 ? 8.056 -0.796 -25.999 1.00 63.59 186 LEU A O 1
ATOM 1498 N N . SER A 1 187 ? 10.221 -0.356 -26.397 1.00 60.41 187 SER A N 1
ATOM 1499 C CA . SER A 1 187 ? 10.034 0.027 -27.803 1.00 60.41 187 SER A CA 1
ATOM 1500 C C . SER A 1 187 ? 9.526 -1.110 -28.699 1.00 60.41 187 SER A C 1
ATOM 1502 O O . SER A 1 187 ? 8.931 -0.852 -29.741 1.00 60.41 187 SER A O 1
ATOM 1504 N N . ARG A 1 188 ? 9.755 -2.382 -28.340 1.00 59.56 188 ARG A N 1
ATOM 1505 C CA . ARG A 1 188 ? 9.300 -3.546 -29.129 1.00 59.56 188 ARG A CA 1
ATOM 1506 C C . ARG A 1 188 ? 7.838 -3.923 -28.892 1.00 59.56 188 ARG A C 1
ATOM 1508 O O . ARG A 1 188 ? 7.296 -4.707 -29.669 1.00 59.56 188 ARG A O 1
ATOM 1515 N N . LYS A 1 189 ? 7.222 -3.451 -27.807 1.00 56.94 189 LYS A N 1
ATOM 1516 C CA . LYS A 1 189 ? 5.934 -3.960 -27.310 1.00 56.94 189 LYS A CA 1
ATOM 1517 C C . LYS A 1 189 ? 4.940 -2.853 -26.950 1.00 56.94 189 LYS A C 1
ATOM 1519 O O . LYS A 1 189 ? 4.065 -3.067 -26.108 1.00 56.94 189 LYS A O 1
ATOM 1524 N N . GLU A 1 190 ? 5.043 -1.690 -27.590 1.00 50.62 190 GLU A N 1
ATOM 1525 C CA . GLU A 1 190 ? 4.009 -0.659 -27.511 1.00 50.62 190 GLU A CA 1
ATOM 1526 C C . GLU A 1 190 ? 2.670 -1.249 -27.979 1.00 50.62 190 GLU A C 1
ATOM 1528 O O . GLU A 1 190 ? 2.492 -1.524 -29.165 1.00 50.62 190 GLU A O 1
ATOM 1533 N N . SER A 1 191 ? 1.777 -1.539 -27.021 1.00 47.12 191 SER A N 1
ATOM 1534 C CA . SER A 1 191 ? 0.303 -1.439 -27.081 1.00 47.12 191 SER A CA 1
ATOM 1535 C C . SER A 1 191 ? -0.426 -2.459 -26.193 1.00 47.12 191 SER A C 1
ATOM 1537 O O . SER A 1 191 ? -1.536 -2.162 -25.776 1.00 47.12 191 SER A O 1
ATOM 1539 N N . ASN A 1 192 ? 0.132 -3.645 -25.887 1.00 46.88 192 ASN A N 1
ATOM 1540 C CA . ASN A 1 192 ? -0.730 -4.766 -25.440 1.00 46.88 192 ASN A CA 1
ATOM 1541 C C . ASN A 1 192 ? -0.373 -5.481 -24.118 1.00 46.88 192 ASN A C 1
ATOM 1543 O O . AS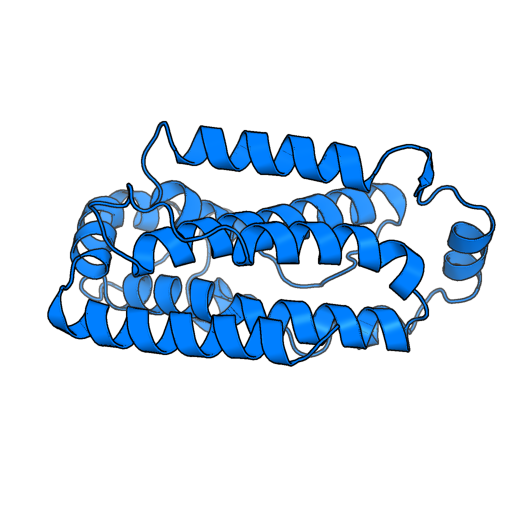N A 1 192 ? -1.249 -6.107 -23.528 1.00 46.88 192 ASN A O 1
ATOM 1547 N N . ASN A 1 193 ? 0.863 -5.397 -23.607 1.00 50.00 193 ASN A N 1
ATOM 1548 C CA . ASN A 1 193 ? 1.256 -6.178 -22.417 1.00 50.00 193 ASN A CA 1
ATOM 1549 C C . ASN A 1 193 ? 0.941 -5.492 -21.073 1.00 50.00 193 ASN A C 1
ATOM 1551 O O . ASN A 1 193 ? 0.654 -6.177 -20.097 1.00 50.00 193 ASN A O 1
ATOM 1555 N N . LEU A 1 194 ? 0.940 -4.157 -21.001 1.00 49.50 194 LEU A N 1
ATOM 1556 C CA . LEU A 1 194 ? 0.577 -3.440 -19.765 1.00 49.50 194 LEU A CA 1
ATOM 1557 C C . LEU A 1 194 ? -0.923 -3.531 -19.461 1.00 49.50 194 LEU A C 1
ATOM 1559 O O . LEU A 1 194 ? -1.320 -3.554 -18.301 1.00 49.50 194 LEU A O 1
ATOM 1563 N N . ILE A 1 195 ? -1.741 -3.712 -20.502 1.00 46.00 195 ILE A N 1
ATOM 1564 C CA . ILE A 1 195 ? -3.176 -3.998 -20.385 1.00 46.00 195 ILE A CA 1
ATOM 1565 C C . ILE A 1 195 ? -3.416 -5.359 -19.694 1.00 46.00 195 ILE A C 1
ATOM 1567 O O . ILE A 1 195 ? -4.456 -5.544 -19.072 1.00 46.00 195 ILE A O 1
ATOM 1571 N N . GLN A 1 196 ? -2.462 -6.301 -19.730 1.00 42.56 196 GLN A N 1
ATOM 1572 C CA . GLN A 1 196 ? -2.602 -7.607 -19.064 1.00 42.56 196 GLN A CA 1
ATOM 1573 C C . GLN A 1 196 ? -2.225 -7.576 -17.576 1.00 42.56 196 GLN A C 1
ATOM 1575 O O . GLN A 1 196 ? -2.912 -8.199 -16.773 1.00 42.56 196 GLN A O 1
ATOM 1580 N N . ILE A 1 197 ? -1.230 -6.773 -17.175 1.00 46.56 197 ILE A N 1
ATOM 1581 C CA . ILE A 1 197 ? -0.941 -6.504 -15.747 1.00 46.56 197 ILE A CA 1
ATOM 1582 C C . ILE A 1 197 ? -2.122 -5.769 -15.074 1.00 46.56 197 ILE A C 1
ATOM 1584 O O . ILE A 1 197 ? -2.337 -5.872 -13.865 1.00 46.56 197 ILE A O 1
ATOM 1588 N N . ALA A 1 198 ? -2.912 -5.047 -15.876 1.00 46.31 198 ALA A N 1
ATOM 1589 C CA . ALA A 1 198 ? -3.968 -4.140 -15.446 1.00 46.31 198 ALA A CA 1
ATOM 1590 C C . ALA A 1 198 ? -5.297 -4.784 -15.009 1.00 46.31 198 ALA A C 1
ATOM 1592 O O . ALA A 1 198 ? -6.112 -4.126 -14.366 1.00 46.31 198 ALA A O 1
ATOM 1593 N N . GLN A 1 199 ? -5.559 -6.039 -15.364 1.00 42.84 199 GLN A N 1
ATOM 1594 C CA . GLN A 1 199 ? -6.898 -6.629 -15.267 1.00 42.84 199 GLN A CA 1
ATOM 1595 C C . GLN A 1 199 ? -6.886 -7.751 -14.221 1.00 42.84 199 GLN A C 1
ATOM 1597 O O . GLN A 1 199 ? -6.781 -8.918 -14.596 1.00 42.84 199 GLN A O 1
ATOM 1602 N N . PRO A 1 200 ? -6.919 -7.430 -12.906 1.00 48.72 200 PRO A N 1
ATOM 1603 C CA . PRO A 1 200 ? -8.219 -7.218 -12.260 1.00 48.72 200 PRO A CA 1
ATOM 1604 C C . PRO A 1 200 ? -8.137 -6.358 -10.974 1.00 48.72 200 PRO A C 1
ATOM 1606 O O . PRO A 1 200 ? -8.459 -6.850 -9.893 1.00 48.72 200 PRO A O 1
ATOM 1609 N N . TRP A 1 201 ? -7.687 -5.101 -11.042 1.00 50.00 201 TRP A N 1
ATOM 1610 C CA . TRP A 1 201 ? -7.394 -4.313 -9.828 1.00 50.00 201 TRP A CA 1
ATOM 1611 C C . TRP A 1 201 ? -8.278 -3.077 -9.689 1.00 50.00 201 TRP A C 1
ATOM 1613 O O . TRP A 1 201 ? -7.867 -1.979 -10.068 1.00 50.00 201 TRP A O 1
ATOM 1623 N N . PRO A 1 202 ? -9.504 -3.206 -9.164 1.00 49.97 202 PRO A N 1
ATOM 1624 C CA . PRO A 1 202 ? -10.345 -2.042 -8.980 1.00 49.97 202 PRO A CA 1
ATOM 1625 C C . PRO A 1 202 ? -9.830 -1.236 -7.776 1.00 49.97 202 PRO A C 1
ATOM 1627 O O . PRO A 1 202 ? -9.418 -1.803 -6.765 1.00 49.97 202 PRO A O 1
ATOM 1630 N N . CYS A 1 203 ? -9.828 0.091 -7.906 1.00 57.06 203 CYS A N 1
ATOM 1631 C CA . CYS A 1 203 ? -9.398 1.020 -6.861 1.00 57.06 203 CYS A CA 1
ATOM 1632 C C . CYS A 1 203 ? -10.162 0.756 -5.551 1.00 57.06 203 CYS A C 1
ATOM 1634 O O . CYS A 1 203 ? -11.390 0.686 -5.555 1.00 57.06 203 CYS A O 1
ATOM 1636 N N . LEU A 1 204 ? -9.440 0.597 -4.436 1.00 60.44 204 LEU A N 1
ATOM 1637 C CA . LEU A 1 204 ? -10.010 0.132 -3.168 1.00 60.44 204 LEU A CA 1
ATOM 1638 C C . LEU A 1 204 ? -11.068 1.097 -2.609 1.00 60.44 204 LEU A C 1
ATOM 1640 O O . LEU A 1 204 ? -12.121 0.664 -2.144 1.00 60.44 204 LEU A O 1
ATOM 1644 N N . SER A 1 205 ? -10.807 2.402 -2.678 1.00 54.81 205 SER A N 1
ATOM 1645 C CA . SER A 1 205 ? -11.757 3.434 -2.256 1.00 54.81 205 SER A CA 1
ATOM 1646 C C . SER A 1 205 ? -12.996 3.440 -3.162 1.00 54.81 205 SER A C 1
ATOM 1648 O O . SER A 1 205 ? -14.117 3.384 -2.660 1.00 54.81 205 SER A O 1
ATOM 1650 N N . ALA A 1 206 ? -12.815 3.351 -4.485 1.00 56.25 206 ALA A N 1
ATOM 1651 C CA . ALA A 1 206 ? -13.915 3.266 -5.448 1.00 56.25 206 ALA A CA 1
ATOM 1652 C C . ALA A 1 206 ? -14.776 1.995 -5.280 1.00 56.25 206 ALA A C 1
ATOM 1654 O O . ALA A 1 206 ? -15.999 2.068 -5.376 1.00 56.25 206 ALA A O 1
ATOM 1655 N N . GLN A 1 207 ? -14.170 0.838 -4.975 1.00 60.69 207 GLN A N 1
ATOM 1656 C CA . GLN A 1 207 ? -14.897 -0.411 -4.678 1.00 60.69 207 GLN A CA 1
ATOM 1657 C C . GLN A 1 207 ? -15.816 -0.287 -3.467 1.00 60.69 207 GLN A C 1
ATOM 1659 O O . GLN A 1 207 ? -16.854 -0.943 -3.407 1.00 60.69 207 GLN A O 1
ATOM 1664 N N . MET A 1 208 ? -15.408 0.530 -2.499 1.00 57.28 208 MET A N 1
ATOM 1665 C CA . MET A 1 208 ? -16.119 0.737 -1.243 1.00 57.28 208 MET A CA 1
ATOM 1666 C C . MET A 1 208 ? -17.052 1.955 -1.296 1.00 57.28 208 MET A C 1
ATOM 1668 O O . MET A 1 208 ? -17.627 2.317 -0.274 1.00 57.28 208 MET A O 1
ATOM 1672 N N . GLY A 1 209 ? -17.202 2.597 -2.463 1.00 58.84 209 GLY A N 1
ATOM 1673 C CA . GLY A 1 209 ? -18.020 3.800 -2.638 1.00 58.84 209 GLY A CA 1
ATOM 1674 C C . GLY A 1 209 ? -17.412 5.079 -2.051 1.00 58.84 209 GLY A C 1
ATOM 1675 O O . GLY A 1 209 ? -18.085 6.103 -2.028 1.00 58.84 209 GLY A O 1
ATOM 1676 N N . MET A 1 210 ? -16.151 5.050 -1.609 1.00 53.28 210 MET A N 1
ATOM 1677 C CA . MET A 1 210 ? -15.433 6.209 -1.070 1.00 53.28 210 MET A CA 1
ATOM 1678 C C . MET A 1 210 ? -14.823 7.008 -2.218 1.00 53.28 210 MET A C 1
ATOM 1680 O O . MET A 1 210 ? -13.716 6.725 -2.679 1.00 53.28 210 MET A O 1
ATOM 1684 N N . SER A 1 211 ? -15.563 7.993 -2.711 1.00 56.28 211 SER A N 1
ATOM 1685 C CA . SER A 1 211 ? -15.089 8.886 -3.773 1.00 56.28 211 SER A CA 1
ATOM 1686 C C . SER A 1 211 ? -14.534 10.168 -3.151 1.00 56.28 211 SER A C 1
ATOM 1688 O O . SER A 1 211 ? -15.099 10.681 -2.183 1.00 56.28 211 SER A O 1
ATOM 1690 N N . SER A 1 212 ? -13.423 10.696 -3.676 1.00 48.94 212 SER A N 1
ATOM 1691 C CA . SER A 1 212 ? -12.938 12.008 -3.234 1.00 48.94 212 SER A CA 1
ATOM 1692 C C . SER A 1 212 ? -13.773 13.113 -3.890 1.00 48.94 212 SER A C 1
ATOM 1694 O O . SER A 1 212 ? -13.876 13.132 -5.116 1.00 48.94 212 SER A O 1
ATOM 1696 N N . PRO A 1 213 ? -14.323 14.070 -3.126 1.00 47.34 213 PRO A N 1
ATOM 1697 C CA . PRO A 1 213 ? -15.004 15.232 -3.696 1.00 47.34 213 PRO A CA 1
ATOM 1698 C C . PRO A 1 213 ? -14.035 16.264 -4.305 1.00 47.34 213 PRO A C 1
ATOM 1700 O O . PRO A 1 213 ? -14.486 17.190 -4.974 1.00 47.34 213 PRO A O 1
ATOM 1703 N N . ILE A 1 214 ? -12.723 16.129 -4.067 1.00 44.00 214 ILE A N 1
ATOM 1704 C CA . ILE A 1 214 ? -11.681 17.100 -4.455 1.00 44.00 214 ILE A CA 1
ATOM 1705 C C . ILE A 1 214 ? -11.022 16.731 -5.798 1.00 44.00 214 ILE A C 1
ATOM 1707 O O . ILE A 1 214 ? -10.480 17.600 -6.472 1.00 44.00 214 ILE A O 1
ATOM 1711 N N . LEU A 1 215 ? -11.079 15.457 -6.200 1.00 40.06 215 LEU A N 1
ATOM 1712 C CA . LEU A 1 215 ? -10.418 14.924 -7.403 1.00 40.06 215 LEU A CA 1
ATOM 1713 C C . LEU A 1 215 ? -11.361 14.771 -8.616 1.00 40.06 215 LEU A C 1
ATOM 1715 O O . LEU A 1 215 ? -11.076 13.969 -9.504 1.00 40.06 215 LEU A O 1
ATOM 1719 N N . ASN A 1 216 ? -12.469 15.522 -8.657 1.00 33.28 216 ASN A N 1
ATOM 1720 C CA . ASN A 1 216 ? -13.373 15.583 -9.817 1.00 33.28 216 ASN A CA 1
ATOM 1721 C C . ASN A 1 216 ? -12.968 16.666 -10.822 1.00 33.28 216 ASN A C 1
ATOM 1723 O O . ASN A 1 216 ? -12.699 17.806 -10.381 1.00 33.28 216 ASN A O 1
#

Nearest PDB structures (foldseek):
  8f6r-assembly1_A  TM=2.743E-01  e=5.385E-02  synthetic construct
  3frs-assembly1_A-2  TM=1.656E-01  e=1.766E+00  Homo sapiens
  2v0o-assembly2_C  TM=1.076E-01  e=1.946E+00  Homo sapiens

Organism: NCBI:txid1249553

Sequence (216 aa):
MREDNLDALVHSIQAATAAEQQQQRLRTQVLFHQADISRLVDIADDDGDTLYRFVLRYISEVPVMLLNLQHAAMEAGLWRYVKPVMDVALAFVQQEPEQQSSKGQIFALLHQAYLVHRLLEEVNDTYIHRVGQPMVPKDMALANVIIHTLIEEPLASTLERLVEHSVQQVFSPQIAYQDPDFCAYLSRKESNNLIQIAQPWPCLSAQMGMSSPILN

Foldseek 3Di:
DPLVLLVVLLVLLVVQVVVCVVVVLLVVLQLVLVVVLCQFWPDPPDSSPLVSVLLSVLLNCLSVVLVLLCVLCVVLVNCLLCVLLSVVLSVLSPPPLPPPCPSGSSVSSSLSSLLNLVLQVVVQVVCCVPLVDGLEPAPCPSVSVSSLSSDDPPVSVVSVVVSVVSSCVSCPPVSPCPPPVNVVSSVVDPDPSSVVSHPDDYHSCVVSVIDGPVPD

Mean predicted aligned error: 9.03 Å

Secondary structure (DSSP, 8-state):
--HHHHHHHHHHHHHHHHHHHHH-HHHHHHHHHHHHHTTTS---SSTTHHHHHHHHHHHHTHHHHHHHHHHHHHHHT-HHHHHHHHHHHHHHHHS---TT-TT-HHHHHHHHHHHHHHHHHHHHHHHHHHHSS-SS----HHHHHHHHHHS-TTHHHHHHHHHHHHHHHHTSTTS-TT-HHHHHHHHH-TTTSHHHHTTT---HHHHTT---SS--

Radius of gyration: 17.86 Å; Cα contacts (8 Å, |Δi|>4): 173; chains: 1; bounding box: 46×37×52 Å

pLDDT: mean 76.35, std 15.29, range [33.28, 93.81]

Solvent-accessible surface area (backbone atoms only — not comparable to full-atom values): 12355 Å² total; per-residue (Å²): 132,68,68,66,62,47,50,54,49,53,54,50,52,54,53,29,53,60,50,38,75,76,63,46,52,66,53,50,53,40,50,72,39,39,78,63,47,52,74,61,28,51,65,77,97,45,92,42,50,67,59,40,53,46,52,55,48,57,38,66,42,48,52,62,48,54,51,49,54,50,51,38,24,52,77,70,68,40,38,85,71,47,45,54,54,50,55,52,44,49,50,49,68,64,49,73,62,58,93,77,48,86,84,36,68,53,56,40,47,43,52,32,29,49,47,38,54,51,42,52,46,54,52,30,51,58,41,24,79,74,72,77,48,66,69,55,77,51,66,49,63,68,55,50,51,54,50,45,69,68,40,59,81,73,52,39,66,50,51,49,54,51,36,57,54,52,50,52,61,51,63,33,84,90,61,35,89,75,39,68,68,54,49,51,52,52,74,73,50,81,83,65,62,62,64,60,53,39,70,86,56,75,33,65,41,63,76,71,63,36,47,52,83,80,81,114